Protein AF-A0A7C1W357-F1 (afdb_monomer)

Secondary structure (DSSP, 8-state):
--STTSHHHHHHHHTTSHHHHHHHTT--HHHHHHHHHHTS--HHHHHHHHHHHHTTT----GGGG---TT------TTTTS--PPPSSTTT----EEE-SSTT----EEEEEEEEEEE-TTT-PEEEEEEEEEEE-SSEEE-HHHHHHHHHHGGG-B--HHHHHHHHHHHHHHHH--SEEEEEEEEPPBTTB---EEEESSSPPTT-------PPPP----

Radius of gyration: 19.14 Å; Cα contacts (8 Å, |Δi|>4): 370; chains: 1; bounding box: 52×39×46 Å

Solvent-accessible surface area (backbone atoms only — not comparable to full-atom values): 12675 Å² total; per-residue (Å²): 145,69,64,65,84,25,45,21,24,44,54,29,53,70,50,72,28,55,67,46,39,17,61,62,62,75,40,59,48,60,37,47,47,27,21,48,76,71,30,45,66,62,76,89,50,49,66,56,47,40,56,40,26,60,79,67,76,38,97,64,56,77,74,63,73,53,70,68,94,74,70,68,80,71,68,43,85,51,66,99,49,96,71,80,57,35,86,29,56,86,74,32,63,63,39,44,41,75,36,95,55,61,88,54,89,52,69,50,76,49,77,41,76,80,40,36,28,15,34,66,86,77,66,48,78,43,44,28,38,36,40,36,39,31,27,49,35,65,23,36,71,32,71,65,26,48,51,32,30,53,52,7,27,52,79,32,61,47,54,68,62,55,52,52,51,52,53,52,52,52,46,44,25,46,26,52,41,80,32,43,36,40,36,34,46,33,60,55,57,97,82,47,58,64,68,39,77,51,58,79,61,81,78,69,86,92,57,81,78,76,78,86,84,73,79,77,88,65,76,98,110

Structure (mmCIF, N/CA/C/O backbone):
data_AF-A0A7C1W357-F1
#
_entry.id   AF-A0A7C1W357-F1
#
loop_
_atom_site.group_PDB
_atom_site.id
_atom_site.type_symbol
_atom_site.label_atom_id
_atom_site.label_alt_id
_atom_site.label_comp_id
_atom_site.label_asym_id
_atom_site.label_entity_id
_atom_site.label_seq_id
_atom_site.pdbx_PDB_ins_code
_atom_site.Cartn_x
_atom_site.Cartn_y
_atom_site.Cartn_z
_atom_site.occupancy
_atom_site.B_iso_or_equiv
_atom_site.auth_seq_id
_atom_site.auth_comp_id
_atom_site.auth_asym_id
_atom_site.auth_atom_id
_atom_site.pdbx_PDB_model_num
ATOM 1 N N . MET A 1 1 ? -23.501 13.235 -3.531 1.00 38.25 1 MET A N 1
ATOM 2 C CA . MET A 1 1 ? -23.997 14.099 -2.439 1.00 38.25 1 MET A CA 1
ATOM 3 C C . MET A 1 1 ? -24.192 13.281 -1.146 1.00 38.25 1 MET A C 1
ATOM 5 O O . MET A 1 1 ? -25.237 13.389 -0.532 1.00 38.25 1 MET A O 1
ATOM 9 N N . VAL A 1 2 ? -23.225 12.425 -0.754 1.00 46.12 2 VAL A N 1
ATOM 10 C CA . VAL A 1 2 ? -23.422 11.399 0.313 1.00 46.12 2 VAL A CA 1
ATOM 11 C C . VAL A 1 2 ? -22.196 11.239 1.246 1.00 46.12 2 VAL A C 1
ATOM 13 O O . VAL A 1 2 ? -22.130 10.300 2.020 1.00 46.12 2 VAL A O 1
ATOM 16 N N . ALA A 1 3 ? -21.188 12.122 1.199 1.00 49.91 3 ALA A N 1
ATOM 17 C CA . ALA A 1 3 ? -19.978 11.935 2.021 1.00 49.91 3 ALA A CA 1
ATOM 18 C C . ALA A 1 3 ? -20.146 12.398 3.486 1.00 49.91 3 ALA A C 1
ATOM 20 O O . ALA A 1 3 ? -19.493 11.854 4.373 1.00 49.91 3 ALA A O 1
ATOM 21 N N . GLU A 1 4 ? -21.017 13.379 3.748 1.00 54.38 4 GLU A N 1
ATOM 22 C CA . GLU A 1 4 ? -21.168 14.001 5.077 1.00 54.38 4 GLU A CA 1
ATOM 23 C C . GLU A 1 4 ? -21.998 13.176 6.072 1.00 54.38 4 GLU A C 1
ATOM 25 O O . GLU A 1 4 ? -21.872 13.390 7.272 1.00 54.38 4 GLU A O 1
ATOM 30 N N . ASP A 1 5 ? -22.788 12.203 5.606 1.00 75.12 5 ASP A N 1
ATOM 31 C CA . ASP A 1 5 ? -23.683 11.417 6.475 1.00 75.12 5 ASP A CA 1
ATOM 32 C C . ASP A 1 5 ? -23.087 10.070 6.925 1.00 75.12 5 ASP A C 1
ATOM 34 O O . ASP A 1 5 ? -23.741 9.225 7.538 1.00 75.12 5 ASP A O 1
ATOM 38 N N . THR A 1 6 ? -21.811 9.859 6.616 1.00 85.38 6 THR A N 1
ATOM 39 C CA . THR A 1 6 ? -21.050 8.685 7.045 1.00 85.38 6 THR A CA 1
ATOM 40 C C . THR A 1 6 ? -20.417 8.933 8.414 1.00 85.38 6 THR A C 1
ATOM 42 O O . THR A 1 6 ? -20.172 10.083 8.790 1.00 85.38 6 THR A O 1
ATOM 45 N N . GLN A 1 7 ? -20.121 7.874 9.171 1.00 89.31 7 GLN A N 1
ATOM 46 C CA . GLN A 1 7 ? -19.432 8.001 10.458 1.00 89.31 7 GLN A CA 1
ATOM 47 C C . GLN A 1 7 ? -18.093 8.731 10.306 1.00 89.31 7 GLN A C 1
ATOM 49 O O . GLN A 1 7 ? -17.845 9.712 11.009 1.00 89.31 7 GLN A O 1
ATOM 54 N N . ALA A 1 8 ? -17.262 8.326 9.339 1.00 90.19 8 ALA A N 1
ATOM 55 C CA . ALA A 1 8 ? -16.000 9.013 9.075 1.00 90.19 8 ALA A CA 1
ATOM 56 C C . ALA A 1 8 ? -16.219 10.476 8.664 1.00 90.19 8 ALA A C 1
ATOM 58 O O . ALA A 1 8 ? -15.502 11.354 9.139 1.00 90.19 8 ALA A O 1
ATOM 59 N N . GLY A 1 9 ? -17.226 10.755 7.828 1.00 90.31 9 GLY A N 1
ATOM 60 C CA . GLY A 1 9 ? -17.583 12.111 7.409 1.00 90.31 9 GLY A CA 1
ATOM 61 C C . GLY A 1 9 ? -17.896 13.033 8.588 1.00 90.31 9 GLY A C 1
ATOM 62 O O . GLY A 1 9 ? -17.323 14.122 8.675 1.00 90.31 9 GLY A O 1
ATOM 63 N N . ARG A 1 10 ? -18.731 12.574 9.530 1.00 92.50 10 ARG A N 1
ATOM 64 C CA . ARG A 1 10 ? -19.078 13.322 10.749 1.00 92.50 10 ARG A CA 1
ATOM 65 C C . ARG A 1 10 ? -17.865 13.574 11.643 1.00 92.50 10 ARG A C 1
ATOM 67 O O . ARG A 1 10 ? -17.656 14.707 12.072 1.00 92.50 10 ARG A O 1
ATOM 74 N N . ILE A 1 11 ? -17.027 12.560 11.865 1.00 94.19 11 ILE A N 1
ATOM 75 C CA . ILE A 1 11 ? -15.800 12.696 12.668 1.00 94.19 11 ILE A CA 1
ATOM 76 C C . ILE A 1 11 ? -14.834 13.691 12.009 1.00 94.19 11 ILE A C 1
ATOM 78 O O . ILE A 1 11 ? -14.334 14.599 12.664 1.00 94.19 11 ILE A O 1
ATOM 82 N N . ILE A 1 12 ? -14.601 13.580 10.698 1.00 95.19 12 ILE A N 1
ATOM 83 C CA . ILE A 1 12 ? -13.733 14.503 9.952 1.00 95.19 12 ILE A CA 1
ATOM 84 C C . ILE A 1 12 ? -14.255 15.941 10.047 1.00 95.19 12 ILE A C 1
ATOM 86 O O . ILE A 1 12 ? -13.467 16.866 10.261 1.00 95.19 12 ILE A O 1
ATOM 90 N N . ALA A 1 13 ? -15.567 16.139 9.905 1.00 94.38 13 ALA A N 1
ATOM 91 C CA . ALA A 1 13 ? -16.195 17.450 10.027 1.00 94.38 13 ALA A CA 1
ATOM 92 C C . ALA A 1 13 ? -16.036 18.038 11.438 1.00 94.38 13 ALA A C 1
ATOM 94 O O . ALA A 1 13 ? -15.722 19.221 11.560 1.00 94.38 13 ALA A O 1
ATOM 95 N N . ALA A 1 14 ? -16.158 17.218 12.489 1.00 95.06 14 ALA A N 1
ATOM 96 C CA . ALA A 1 14 ? -15.986 17.650 13.879 1.00 95.06 14 ALA A CA 1
ATOM 97 C C . ALA A 1 14 ? -14.582 18.216 14.163 1.00 95.06 14 ALA A C 1
ATOM 99 O O . ALA A 1 14 ? -14.441 19.169 14.924 1.00 95.06 14 ALA A O 1
ATOM 100 N N . PHE A 1 15 ? -13.548 17.685 13.504 1.00 96.75 15 PHE A N 1
ATOM 101 C CA . PHE A 1 15 ? -12.179 18.209 13.588 1.00 96.75 15 PHE A CA 1
ATOM 102 C C . PHE A 1 15 ? -11.900 19.385 12.637 1.00 96.75 15 PHE A C 1
ATOM 104 O O . PHE A 1 15 ? -10.804 19.939 12.665 1.00 96.75 15 PHE A O 1
ATOM 111 N N . GLY A 1 16 ? -12.853 19.782 11.789 1.00 95.31 16 GLY A N 1
ATOM 112 C CA . GLY A 1 16 ? -12.675 20.859 10.809 1.00 95.31 16 GLY A CA 1
ATOM 113 C C . GLY A 1 16 ? -12.012 20.424 9.495 1.00 95.31 16 GLY A C 1
ATOM 114 O O . GLY A 1 16 ? -11.539 21.270 8.737 1.00 95.31 16 GLY A O 1
ATOM 115 N N . GLY A 1 17 ? -11.972 19.119 9.204 1.00 95.56 17 GLY A N 1
ATOM 116 C CA . GLY A 1 17 ? -11.509 18.566 7.930 1.00 95.56 17 GLY A CA 1
ATOM 117 C C . GLY A 1 17 ? -10.358 17.560 8.041 1.00 95.56 17 GLY A C 1
ATOM 118 O O . GLY A 1 17 ? -9.795 17.320 9.109 1.00 95.56 17 GLY A O 1
ATOM 119 N N . LEU A 1 18 ? -9.992 16.973 6.893 1.00 96.12 18 LEU A N 1
ATOM 120 C CA . LEU A 1 18 ? -9.014 15.878 6.784 1.00 96.12 18 LEU A CA 1
ATOM 121 C C . LEU A 1 18 ? -7.664 16.228 7.418 1.00 96.12 18 LEU A C 1
ATOM 123 O O . LEU A 1 18 ? -7.161 15.487 8.257 1.00 96.12 18 LEU A O 1
ATOM 127 N N . SER A 1 19 ? -7.091 17.375 7.039 1.00 97.06 19 SER A N 1
ATOM 128 C CA . SER A 1 19 ? -5.776 17.815 7.518 1.00 97.06 19 SER A CA 1
ATOM 129 C C . SER A 1 19 ? -5.754 18.063 9.026 1.00 97.06 19 SER A C 1
ATOM 131 O O . SER A 1 19 ? -4.743 17.804 9.679 1.00 97.06 19 SER A O 1
ATOM 133 N N . ALA A 1 20 ? -6.858 18.570 9.579 1.00 97.06 20 ALA A N 1
ATOM 134 C CA . ALA A 1 20 ? -6.968 18.873 10.997 1.00 97.06 20 ALA A CA 1
ATOM 135 C C . ALA A 1 20 ? -7.049 17.588 11.831 1.00 97.06 20 ALA A C 1
ATOM 137 O O . ALA A 1 20 ? -6.269 17.429 12.772 1.00 97.06 20 ALA A O 1
ATOM 138 N N . LEU A 1 21 ? -7.891 16.632 11.419 1.00 97.25 21 LEU A N 1
ATOM 139 C CA . LEU A 1 21 ? -7.955 15.309 12.041 1.00 97.25 21 LEU A CA 1
ATOM 140 C C . LEU A 1 21 ? -6.611 14.575 11.936 1.00 97.25 21 LEU A C 1
ATOM 142 O O . LEU A 1 21 ? -6.072 14.139 12.950 1.00 97.25 21 LEU A O 1
ATOM 146 N N . ALA A 1 22 ? -6.024 14.514 10.737 1.00 97.00 22 ALA A N 1
ATOM 147 C CA . ALA A 1 22 ? -4.732 13.870 10.489 1.00 97.00 22 ALA A CA 1
ATOM 148 C C . ALA A 1 22 ? -3.630 14.395 11.425 1.00 97.00 22 ALA A C 1
ATOM 150 O O . ALA A 1 22 ? -2.900 13.619 12.045 1.00 97.00 22 ALA A O 1
ATOM 151 N N . ARG A 1 23 ? -3.554 15.724 11.594 1.00 97.19 23 ARG A N 1
ATOM 152 C CA . ARG A 1 23 ? -2.619 16.365 12.525 1.00 97.19 23 ARG A CA 1
ATOM 153 C C . ARG A 1 23 ? -2.916 16.004 13.982 1.00 97.19 23 ARG A C 1
ATOM 155 O O . ARG A 1 23 ? -1.972 15.755 14.731 1.00 97.19 23 ARG A O 1
ATOM 162 N N . ALA A 1 24 ? -4.186 15.993 14.382 1.00 96.56 24 ALA A N 1
ATOM 163 C CA . ALA A 1 24 ? -4.593 15.729 15.760 1.00 96.56 24 ALA A CA 1
ATOM 164 C C . ALA A 1 24 ? -4.230 14.305 16.212 1.00 96.56 24 ALA A C 1
ATOM 166 O O . ALA A 1 24 ? -3.711 14.128 17.314 1.00 96.56 24 ALA A O 1
ATOM 167 N N . VAL A 1 25 ? -4.413 13.309 15.338 1.00 95.69 25 VAL A N 1
ATOM 168 C CA . VAL A 1 25 ? -4.105 11.894 15.626 1.00 95.69 25 VAL A CA 1
ATOM 169 C C . VAL A 1 25 ? -2.765 11.415 15.065 1.00 95.69 25 VAL A C 1
ATOM 171 O O . VAL A 1 25 ? -2.494 10.218 15.029 1.00 95.69 25 VAL A O 1
ATOM 174 N N . LYS A 1 26 ? -1.908 12.341 14.613 1.00 94.94 26 LYS A N 1
ATOM 175 C CA . LYS A 1 26 ? -0.551 12.057 14.104 1.00 94.94 26 LYS A CA 1
ATOM 176 C C . LYS A 1 26 ? -0.514 10.941 13.049 1.00 94.94 26 LYS A C 1
ATOM 178 O O . LYS A 1 26 ? 0.396 10.117 13.034 1.00 94.94 26 LYS A O 1
ATOM 183 N N . THR A 1 27 ? -1.503 10.930 12.167 1.00 92.81 27 THR A N 1
ATOM 184 C CA . THR A 1 27 ? -1.672 9.918 11.122 1.00 92.81 27 THR A CA 1
ATOM 185 C C . THR A 1 27 ? -1.600 10.605 9.752 1.00 92.81 27 THR A C 1
ATOM 187 O O . THR A 1 27 ? -2.056 11.745 9.636 1.00 92.81 27 THR A O 1
ATOM 190 N N . PRO A 1 28 ? -1.019 9.982 8.706 1.00 94.62 28 PRO A N 1
ATOM 191 C CA . PRO A 1 28 ? -0.979 10.578 7.373 1.00 94.62 28 PRO A CA 1
ATOM 192 C C . PRO A 1 28 ? -2.370 10.976 6.867 1.00 94.62 28 PRO A C 1
ATOM 194 O O . PRO A 1 28 ? -3.351 10.260 7.067 1.00 94.62 28 PRO A O 1
ATOM 197 N N . ILE A 1 29 ? -2.458 12.105 6.157 1.00 95.19 29 ILE A N 1
ATOM 198 C CA . ILE A 1 29 ? -3.734 12.587 5.604 1.00 95.19 29 ILE A CA 1
ATOM 199 C C . ILE A 1 29 ? -4.363 11.582 4.628 1.00 95.19 29 ILE A C 1
ATOM 201 O O . ILE A 1 29 ? -5.583 11.476 4.564 1.00 95.19 29 ILE A O 1
ATOM 205 N N . SER A 1 30 ? -3.540 10.807 3.917 1.00 90.62 30 SER A N 1
ATOM 206 C CA . SER A 1 30 ? -3.979 9.740 3.014 1.00 90.62 30 SER A CA 1
ATOM 207 C C . SER A 1 30 ? -4.729 8.628 3.746 1.00 90.62 30 SER A C 1
ATOM 209 O O . SER A 1 30 ? -5.719 8.121 3.230 1.00 90.62 30 SER A O 1
ATOM 211 N N . THR A 1 31 ? -4.323 8.285 4.969 1.00 92.62 31 THR A N 1
ATOM 212 C CA . THR A 1 31 ? -5.038 7.316 5.807 1.00 92.62 31 THR A CA 1
ATOM 213 C C . THR A 1 31 ? -6.410 7.846 6.222 1.00 92.62 31 THR A C 1
ATOM 215 O O . THR A 1 31 ? -7.401 7.130 6.124 1.00 92.62 31 THR A O 1
ATOM 218 N N . VAL A 1 32 ? -6.496 9.123 6.617 1.00 94.50 32 VAL A N 1
ATOM 219 C CA . VAL A 1 32 ? -7.778 9.765 6.964 1.00 94.50 32 VAL A CA 1
ATOM 220 C C . VAL A 1 32 ? -8.689 9.888 5.737 1.00 94.50 32 VAL A C 1
ATOM 222 O O . VAL A 1 32 ? -9.901 9.702 5.839 1.00 94.50 32 VAL A O 1
ATOM 225 N N . GLN A 1 33 ? -8.117 10.156 4.560 1.00 90.75 33 GLN A N 1
ATOM 226 C CA . GLN A 1 33 ? -8.843 10.087 3.293 1.00 90.75 33 GLN A CA 1
ATOM 227 C C . GLN A 1 33 ? -9.387 8.670 3.052 1.00 90.75 33 GLN A C 1
ATOM 229 O O . GLN A 1 33 ? -10.556 8.536 2.711 1.00 90.75 33 GLN A O 1
ATOM 234 N N . GLY A 1 34 ? -8.611 7.623 3.349 1.00 86.12 34 GLY A N 1
ATOM 235 C CA . GLY A 1 34 ? -9.087 6.238 3.316 1.00 86.12 34 GLY A CA 1
ATOM 236 C C . GLY A 1 34 ? -10.305 5.990 4.217 1.00 86.12 34 GLY A C 1
ATOM 237 O O . GLY A 1 34 ? -11.248 5.325 3.796 1.00 86.12 34 GLY A O 1
ATOM 238 N N . TRP A 1 35 ? -10.353 6.574 5.423 1.00 90.56 35 TRP A N 1
ATOM 239 C CA . TRP A 1 35 ? -11.539 6.494 6.300 1.00 90.56 35 TRP A CA 1
ATOM 240 C C . TRP A 1 35 ? -12.766 7.116 5.641 1.00 90.56 35 TRP A C 1
ATOM 242 O O . TRP A 1 35 ? -13.849 6.536 5.660 1.00 90.56 35 TRP A O 1
ATOM 252 N N . LYS A 1 36 ? -12.587 8.290 5.028 1.00 88.62 36 LYS A N 1
ATOM 253 C CA . LYS A 1 36 ? -13.647 8.985 4.295 1.00 88.62 36 LYS A CA 1
ATOM 254 C C . LYS A 1 36 ? -14.159 8.155 3.119 1.00 88.62 36 LYS A C 1
ATOM 256 O O . LYS A 1 36 ? -15.369 8.065 2.943 1.00 88.62 36 LYS A O 1
ATOM 261 N N . ASP A 1 37 ? -13.256 7.551 2.352 1.00 84.50 37 ASP A N 1
ATOM 262 C CA . ASP A 1 37 ? -13.595 6.751 1.170 1.00 84.50 37 ASP A CA 1
ATOM 263 C C . ASP A 1 37 ? -14.383 5.490 1.554 1.00 84.50 37 ASP A C 1
ATOM 265 O O . ASP A 1 37 ? -15.338 5.117 0.872 1.00 84.50 37 ASP A O 1
ATOM 269 N N . ARG A 1 38 ? -14.041 4.870 2.692 1.00 82.25 38 ARG A N 1
ATOM 270 C CA . ARG A 1 38 ? -14.778 3.722 3.252 1.00 82.25 38 ARG A CA 1
ATOM 271 C C . ARG A 1 38 ? -16.050 4.125 4.006 1.00 82.25 38 ARG A C 1
ATOM 273 O O . ARG A 1 38 ? -16.912 3.281 4.230 1.00 82.25 38 ARG A O 1
ATOM 280 N N . GLY A 1 39 ? -16.171 5.393 4.395 1.00 85.75 39 GLY A N 1
ATOM 281 C CA . GLY A 1 39 ? -17.274 5.935 5.193 1.00 85.75 39 GLY A CA 1
ATOM 282 C C . GLY A 1 39 ? -17.186 5.641 6.697 1.00 85.75 39 GLY A C 1
ATOM 283 O O . GLY A 1 39 ? -18.045 6.082 7.458 1.00 85.75 39 GLY A O 1
ATOM 284 N N . THR A 1 40 ? -16.150 4.945 7.162 1.00 87.31 40 THR A N 1
ATOM 285 C CA . THR A 1 40 ? -16.039 4.499 8.558 1.00 87.31 40 THR A CA 1
ATOM 286 C C . THR A 1 40 ? -14.590 4.527 9.043 1.00 87.31 40 THR A C 1
ATOM 288 O O . THR A 1 40 ? -13.645 4.377 8.258 1.00 87.31 40 THR A O 1
ATOM 291 N N . VAL A 1 41 ? -14.410 4.769 10.340 1.00 89.25 41 VAL A N 1
ATOM 292 C CA . VAL A 1 41 ? -13.104 4.830 11.002 1.00 89.25 41 VAL A CA 1
ATOM 293 C C . VAL A 1 41 ? -12.840 3.482 11.680 1.00 89.25 41 VAL A C 1
ATOM 295 O O . VAL A 1 41 ? -13.702 3.034 12.437 1.00 89.25 41 VAL A O 1
ATOM 298 N N . PRO A 1 42 ? -11.664 2.848 11.493 1.00 86.88 42 PRO A N 1
ATOM 299 C CA . PRO A 1 42 ? -11.380 1.561 12.124 1.00 86.88 42 PRO A CA 1
ATOM 30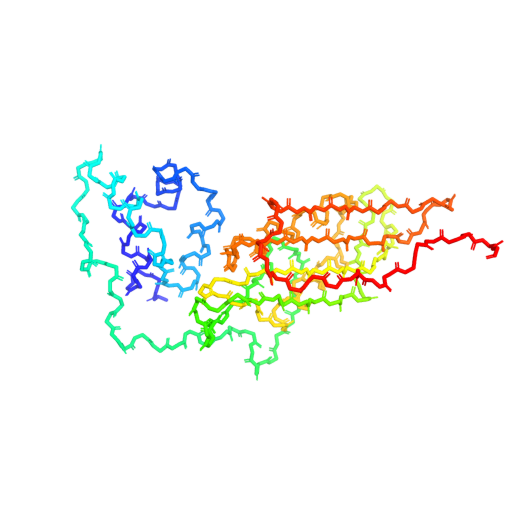0 C C . PRO A 1 42 ? -11.523 1.603 13.647 1.00 86.88 42 PRO A C 1
ATOM 302 O O . PRO A 1 42 ? -11.055 2.547 14.287 1.00 86.88 42 PRO A O 1
ATOM 305 N N . GLY A 1 43 ? -12.081 0.549 14.236 1.00 86.25 43 GLY A N 1
ATOM 306 C CA . GLY A 1 43 ? -12.323 0.402 15.673 1.00 86.25 43 GLY A CA 1
ATOM 307 C C . GLY A 1 43 ? -11.097 0.694 16.533 1.00 86.25 43 GLY A C 1
ATOM 308 O O . GLY A 1 43 ? -11.164 1.439 17.513 1.00 86.25 43 GLY A O 1
ATOM 309 N N . ARG A 1 44 ? -9.925 0.201 16.121 1.00 85.25 44 ARG A N 1
ATOM 310 C CA . ARG A 1 44 ? -8.658 0.452 16.834 1.00 85.25 44 ARG A CA 1
ATOM 311 C C . ARG A 1 44 ? -8.265 1.939 16.926 1.00 85.25 44 ARG A C 1
ATOM 313 O O . ARG A 1 44 ? -7.447 2.294 17.770 1.00 85.25 44 ARG A O 1
ATOM 320 N N . ARG A 1 45 ? -8.818 2.802 16.062 1.00 91.56 45 ARG A N 1
ATOM 321 C CA . ARG A 1 45 ? -8.545 4.251 16.004 1.00 91.56 45 ARG A CA 1
ATOM 322 C C . ARG A 1 45 ? -9.474 5.064 16.909 1.00 91.56 45 ARG A C 1
ATOM 324 O O . ARG A 1 45 ? -9.193 6.225 17.191 1.00 91.56 45 ARG A O 1
ATOM 331 N N . HIS A 1 46 ? -10.577 4.483 17.387 1.00 92.38 46 HIS A N 1
ATOM 332 C CA . HIS A 1 46 ? -11.602 5.226 18.132 1.00 92.38 46 HIS A CA 1
ATOM 333 C C . HIS A 1 46 ? -11.032 5.860 19.405 1.00 92.38 46 HIS A C 1
ATOM 335 O O . HIS A 1 46 ? -11.230 7.047 19.650 1.00 92.38 46 HIS A O 1
ATOM 341 N N . GLY A 1 47 ? -10.255 5.099 20.182 1.00 91.00 47 GLY A N 1
ATOM 342 C CA . GLY A 1 47 ? -9.671 5.583 21.436 1.00 91.00 47 GLY A CA 1
ATOM 343 C C . GLY A 1 47 ? -8.724 6.774 21.256 1.00 91.00 47 GLY A C 1
ATOM 344 O O . GLY A 1 47 ? -8.810 7.742 22.011 1.00 91.00 47 GLY A O 1
ATOM 345 N N . GLU A 1 48 ? -7.852 6.742 20.240 1.00 93.94 48 GLU A N 1
ATOM 346 C CA . GLU A 1 48 ? -6.929 7.855 19.968 1.00 93.94 48 GLU A CA 1
ATOM 347 C C . GLU A 1 48 ? -7.656 9.110 19.470 1.00 93.94 48 GLU A C 1
ATOM 349 O O . GLU A 1 48 ? -7.294 10.218 19.865 1.00 93.94 48 GLU A O 1
ATOM 354 N N . ILE A 1 49 ? -8.714 8.953 18.666 1.00 95.75 49 ILE A N 1
ATOM 355 C CA . ILE A 1 49 ? -9.514 10.079 18.172 1.00 95.75 49 ILE A CA 1
ATOM 356 C C . ILE A 1 49 ? -10.308 10.712 19.315 1.00 95.75 49 ILE A C 1
ATOM 358 O O . ILE A 1 49 ? -10.311 11.934 19.432 1.00 95.75 49 ILE A O 1
ATOM 362 N N . ILE A 1 50 ? -10.927 9.912 20.190 1.00 94.94 50 ILE A N 1
ATOM 363 C CA . ILE A 1 50 ? -11.639 10.417 21.377 1.00 94.94 50 ILE A CA 1
ATOM 364 C C . ILE A 1 50 ? -10.680 11.201 22.280 1.00 94.94 50 ILE A C 1
ATOM 366 O O . ILE A 1 50 ? -11.000 12.305 22.719 1.00 94.94 50 ILE A O 1
ATOM 370 N N . ALA A 1 51 ? -9.475 10.676 22.519 1.00 94.75 51 ALA A N 1
ATOM 371 C CA . ALA A 1 51 ? -8.464 11.379 23.304 1.00 94.75 51 ALA A CA 1
ATOM 372 C C . ALA A 1 51 ? -8.026 12.699 22.639 1.00 94.75 51 ALA A C 1
ATOM 374 O O . ALA A 1 51 ? -7.894 13.721 23.314 1.00 94.75 51 ALA A O 1
ATOM 375 N N . ALA A 1 52 ? -7.825 12.703 21.318 1.00 96.06 52 ALA A N 1
ATOM 376 C CA . ALA A 1 52 ? -7.478 13.908 20.567 1.00 96.06 52 ALA A CA 1
ATOM 377 C C . ALA A 1 52 ? -8.605 14.954 20.585 1.00 96.06 52 ALA A C 1
ATOM 379 O O . ALA A 1 52 ? -8.321 16.142 20.729 1.00 96.06 52 ALA A O 1
ATOM 380 N N . ALA A 1 53 ? -9.863 14.519 20.491 1.00 96.12 53 ALA A N 1
ATOM 381 C CA . ALA A 1 53 ? -11.037 15.378 20.581 1.00 96.12 53 ALA A CA 1
ATOM 382 C C . ALA A 1 53 ? -11.128 16.061 21.952 1.00 96.12 53 ALA A C 1
ATOM 384 O O . ALA A 1 53 ? -11.287 17.278 22.018 1.00 96.12 53 ALA A O 1
ATOM 385 N N . GLY A 1 54 ? -10.914 15.305 23.036 1.00 95.75 54 GLY A N 1
ATOM 386 C CA . GLY A 1 54 ? -10.883 15.846 24.398 1.00 95.75 54 GLY A CA 1
ATOM 387 C C . GLY A 1 54 ? -9.801 16.910 24.611 1.00 95.75 54 GLY A C 1
ATOM 388 O O . GLY A 1 54 ? -10.044 17.896 25.293 1.00 95.75 54 GLY A O 1
ATOM 389 N N . ASN A 1 55 ? -8.632 16.771 23.976 1.00 95.31 55 ASN A N 1
ATOM 390 C CA . ASN A 1 55 ? -7.564 17.782 24.039 1.00 95.31 55 ASN A CA 1
ATOM 391 C C . ASN A 1 55 ? -7.880 19.076 23.267 1.00 95.31 55 ASN A C 1
ATOM 393 O O . ASN A 1 55 ? -7.169 20.068 23.427 1.00 95.31 55 ASN A O 1
ATOM 397 N N . LEU A 1 56 ? -8.882 19.049 22.388 1.00 95.62 56 LEU A N 1
ATOM 398 C CA . LEU A 1 56 ? -9.288 20.164 21.529 1.00 95.62 56 LEU A CA 1
ATOM 399 C C . LEU A 1 56 ? -10.678 20.707 21.892 1.00 95.62 56 LEU A C 1
ATOM 401 O O . LEU A 1 56 ? -11.223 21.503 21.131 1.00 95.62 56 LEU A O 1
ATOM 405 N N . ASP A 1 57 ? -11.256 20.260 23.013 1.00 95.12 57 ASP A N 1
ATOM 406 C CA . ASP A 1 57 ? -12.626 20.577 23.435 1.00 95.12 57 ASP A CA 1
ATOM 407 C C . ASP A 1 57 ? -13.691 20.258 22.358 1.00 95.12 57 ASP A C 1
ATOM 409 O O . ASP A 1 57 ? -14.730 20.913 22.256 1.00 95.12 57 ASP A O 1
ATOM 413 N N . ILE A 1 58 ? -13.448 19.224 21.543 1.00 95.4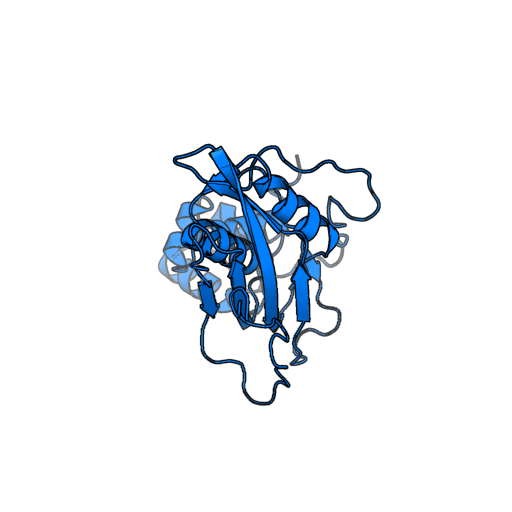4 58 ILE A N 1
ATOM 414 C CA . ILE A 1 58 ? -14.403 18.706 20.556 1.00 95.44 58 ILE A CA 1
ATOM 415 C C . ILE A 1 58 ? -15.281 17.653 21.241 1.00 95.44 58 ILE A C 1
ATOM 417 O O . ILE A 1 58 ? -14.781 16.658 21.767 1.00 95.44 58 ILE A O 1
ATOM 421 N N . ALA A 1 59 ? -16.601 17.843 21.208 1.00 91.94 59 ALA A N 1
ATOM 422 C CA . ALA A 1 59 ? -17.559 16.898 21.775 1.00 91.94 59 ALA A CA 1
ATOM 423 C C . ALA A 1 59 ? -17.691 15.643 20.890 1.00 91.94 59 ALA A C 1
ATOM 425 O O . ALA A 1 59 ? -18.503 15.614 19.969 1.00 91.94 59 ALA A O 1
ATOM 426 N N . LEU A 1 60 ? -16.884 14.618 21.180 1.00 91.50 60 LEU A N 1
ATOM 427 C CA . LEU A 1 60 ? -16.973 13.279 20.591 1.00 91.50 60 LEU A CA 1
ATOM 428 C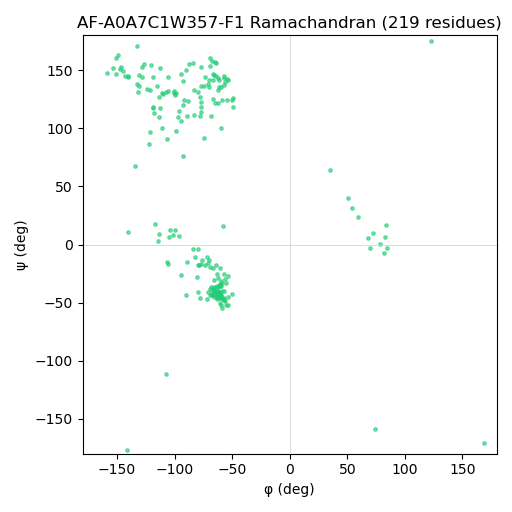 C . LEU A 1 60 ? -16.942 12.208 21.688 1.00 91.50 60 LEU A C 1
ATOM 430 O O . LEU A 1 60 ? -16.133 12.266 22.615 1.00 91.50 60 LEU A O 1
ATOM 434 N N . ALA A 1 61 ? -17.805 11.207 21.561 1.00 87.56 61 ALA A N 1
ATOM 435 C CA . ALA A 1 61 ? -17.943 10.065 22.453 1.00 87.56 61 ALA A CA 1
ATOM 436 C C . ALA A 1 61 ? -18.019 8.755 21.656 1.00 87.56 61 ALA A C 1
ATOM 438 O O . ALA A 1 61 ? -18.174 8.749 20.440 1.00 87.56 61 ALA A O 1
ATOM 439 N N . ALA A 1 62 ? -17.961 7.611 22.345 1.00 84.75 62 ALA A N 1
ATOM 440 C CA . ALA A 1 62 ? -18.018 6.294 21.700 1.00 84.75 62 ALA A CA 1
ATOM 441 C C . ALA A 1 62 ? -19.270 6.092 20.819 1.00 84.75 62 ALA A C 1
ATOM 443 O O . ALA A 1 62 ? -19.208 5.382 19.821 1.00 84.75 62 ALA A O 1
ATOM 444 N N . ALA A 1 63 ? -20.389 6.742 21.160 1.00 85.31 63 ALA A N 1
ATOM 445 C CA . ALA A 1 63 ? -21.627 6.690 20.384 1.00 85.31 63 ALA A CA 1
ATOM 446 C C . ALA A 1 63 ? -21.488 7.291 18.970 1.00 85.31 63 ALA A C 1
ATOM 448 O O . ALA A 1 63 ? -22.207 6.871 18.067 1.00 85.31 63 ALA A O 1
ATOM 449 N N . ASP A 1 64 ? -20.545 8.215 18.760 1.00 86.62 64 ASP A N 1
ATOM 450 C CA . ASP A 1 64 ? -20.294 8.848 17.457 1.00 86.62 64 ASP A CA 1
ATOM 451 C C . ASP A 1 64 ? -19.540 7.928 16.481 1.00 86.62 64 ASP A C 1
ATOM 453 O O . ASP A 1 64 ? -19.491 8.200 15.282 1.00 86.62 64 ASP A O 1
ATOM 457 N N . PHE A 1 65 ? -18.981 6.823 16.990 1.00 84.88 65 PHE A N 1
ATOM 458 C CA . PHE A 1 65 ? -18.250 5.801 16.235 1.00 84.88 65 PHE A CA 1
ATOM 459 C C . PHE A 1 65 ? -19.066 4.524 16.004 1.00 84.88 65 PHE A C 1
ATOM 461 O O . PHE A 1 65 ? -18.526 3.485 15.620 1.00 84.88 65 PHE A O 1
ATOM 468 N N . VAL A 1 66 ? -20.370 4.570 16.268 1.00 73.88 66 VAL A N 1
ATOM 469 C CA . VAL A 1 66 ? -21.274 3.477 15.927 1.00 73.88 66 VAL A CA 1
ATOM 470 C C . VAL A 1 66 ? -21.912 3.832 14.594 1.00 73.88 66 VAL A C 1
ATOM 472 O O . VAL A 1 66 ? -22.644 4.816 14.484 1.00 73.88 66 VAL A O 1
ATOM 475 N N . ASP A 1 67 ? -21.623 3.047 13.559 1.00 64.31 67 ASP A N 1
ATOM 476 C CA . ASP A 1 67 ? -22.456 3.065 12.363 1.00 64.31 67 ASP A CA 1
ATOM 477 C C . ASP A 1 67 ? -23.852 2.602 12.794 1.00 64.31 67 ASP A C 1
ATOM 479 O O . ASP A 1 67 ? -24.010 1.509 13.344 1.00 64.31 67 ASP A O 1
ATOM 483 N N . GLY A 1 68 ? -24.882 3.429 12.580 1.00 47.94 68 GLY A N 1
ATOM 484 C CA . GLY A 1 68 ? -26.240 2.895 12.546 1.00 47.94 68 GLY A CA 1
ATOM 485 C C . GLY A 1 68 ? -26.207 1.705 11.588 1.00 47.94 68 GLY A C 1
ATOM 486 O O . GLY A 1 68 ? -25.717 1.857 10.470 1.00 47.94 68 GLY A O 1
ATOM 487 N N . LEU A 1 69 ? -26.634 0.528 12.050 1.00 40.31 69 LEU A N 1
ATOM 488 C CA . LEU A 1 69 ? -26.503 -0.793 11.406 1.00 40.31 69 LEU A CA 1
ATOM 489 C C . LEU A 1 69 ? -27.137 -0.921 9.996 1.00 40.31 69 LEU A C 1
ATOM 491 O O . LEU A 1 69 ? -27.295 -2.029 9.492 1.00 40.31 69 LEU A O 1
ATOM 495 N N . ASP A 1 70 ? -27.458 0.192 9.344 1.00 40.41 70 ASP A N 1
ATOM 496 C CA . ASP A 1 70 ? -28.136 0.299 8.058 1.00 40.41 70 ASP A CA 1
ATOM 497 C C . ASP A 1 70 ? -27.258 0.900 6.948 1.00 40.41 70 ASP A C 1
ATOM 499 O O . ASP A 1 70 ? -27.743 1.084 5.831 1.00 40.41 70 ASP A O 1
ATOM 503 N N . ALA A 1 71 ? -25.976 1.205 7.198 1.00 42.03 71 ALA A N 1
ATOM 504 C CA . ALA A 1 71 ? -25.065 1.537 6.105 1.00 42.03 71 ALA A CA 1
ATOM 505 C C . ALA A 1 71 ? -24.840 0.261 5.272 1.00 42.03 71 ALA A C 1
ATOM 507 O O . ALA A 1 71 ? -24.225 -0.688 5.773 1.00 42.03 71 ALA A O 1
ATOM 508 N N . PRO A 1 72 ? -25.350 0.175 4.024 1.00 37.25 72 PRO A N 1
ATOM 509 C CA . PRO A 1 72 ? -25.080 -0.984 3.190 1.00 37.25 72 PRO A CA 1
ATOM 510 C C . PRO A 1 72 ? -23.561 -1.121 3.063 1.00 37.25 72 PRO A C 1
ATOM 512 O O . PRO A 1 72 ? -22.887 -0.086 2.995 1.00 37.25 72 PRO A O 1
ATOM 515 N N . PRO A 1 73 ? -23.006 -2.349 3.004 1.00 45.34 73 PRO A N 1
ATOM 516 C CA . PRO A 1 73 ? -21.608 -2.509 2.639 1.00 45.34 73 PRO A CA 1
ATOM 517 C C . PRO A 1 73 ? -21.412 -1.688 1.372 1.00 45.34 73 PRO A C 1
ATOM 519 O O . PRO A 1 73 ? -22.125 -1.897 0.384 1.00 45.34 73 PRO A O 1
ATOM 522 N N . THR A 1 74 ? -20.545 -0.678 1.433 1.00 52.41 74 THR A N 1
ATOM 523 C CA . THR A 1 74 ? -20.199 0.117 0.266 1.00 52.41 74 THR A CA 1
ATOM 524 C C . THR A 1 74 ? -19.621 -0.879 -0.717 1.00 52.41 74 THR A C 1
ATOM 526 O O . THR A 1 74 ? -18.510 -1.376 -0.550 1.00 52.41 74 THR A O 1
ATOM 529 N N . PHE A 1 75 ? -20.447 -1.299 -1.680 1.00 53.91 75 PHE A N 1
ATOM 530 C CA . PHE A 1 75 ? -20.001 -2.223 -2.703 1.00 53.91 75 PHE A CA 1
ATOM 531 C C . PHE A 1 75 ? -18.764 -1.582 -3.323 1.00 53.91 75 PHE A C 1
ATOM 533 O O . PHE A 1 75 ? -18.877 -0.430 -3.760 1.00 53.91 75 PHE A O 1
ATOM 540 N N . PRO A 1 76 ? -17.613 -2.275 -3.344 1.00 64.25 76 PRO A N 1
ATOM 541 C CA . PRO A 1 76 ? -16.409 -1.729 -3.948 1.00 64.25 76 PRO A CA 1
ATOM 542 C C . PRO A 1 76 ? -16.762 -1.210 -5.343 1.00 64.25 76 PRO A C 1
ATOM 544 O O . PRO A 1 76 ? -17.392 -1.924 -6.136 1.00 64.25 76 PRO A O 1
ATOM 547 N N . ALA A 1 77 ? -16.441 0.059 -5.604 1.00 66.62 77 ALA A N 1
ATOM 548 C CA . ALA A 1 77 ? -16.854 0.789 -6.798 1.00 66.62 77 ALA A CA 1
ATOM 549 C C . ALA A 1 77 ? -16.485 0.048 -8.095 1.00 66.62 77 ALA A C 1
ATOM 551 O O . ALA A 1 77 ? -17.182 0.175 -9.109 1.00 66.62 77 ALA A O 1
ATOM 552 N N . HIS A 1 78 ? -15.436 -0.774 -8.042 1.00 73.38 78 HIS A N 1
ATOM 553 C CA . HIS A 1 78 ? -14.871 -1.497 -9.169 1.00 73.38 78 HIS A CA 1
ATOM 554 C C . HIS A 1 78 ? -15.412 -2.927 -9.326 1.00 73.38 78 HIS A C 1
ATOM 556 O O . HIS A 1 78 ? -15.425 -3.463 -10.444 1.00 73.38 78 HIS A O 1
ATOM 562 N N . LEU A 1 79 ? -15.876 -3.584 -8.260 1.00 72.19 79 LEU A N 1
ATOM 563 C CA . LEU A 1 79 ? -16.252 -5.000 -8.311 1.00 72.19 79 LEU A CA 1
ATOM 564 C C . LEU A 1 79 ? -17.529 -5.217 -9.138 1.00 72.19 79 LEU A C 1
ATOM 566 O O . LEU A 1 79 ? -18.502 -4.477 -9.041 1.00 72.19 79 LEU A O 1
ATOM 570 N N . GLY A 1 80 ? -17.522 -6.235 -10.005 1.00 70.44 80 GLY A N 1
ATOM 571 C CA . GLY A 1 80 ? -18.681 -6.588 -10.843 1.00 70.44 80 GLY A CA 1
ATOM 572 C C . GLY A 1 80 ? -19.035 -5.599 -11.967 1.00 70.44 80 GLY A C 1
ATOM 573 O O . GLY A 1 80 ? -19.932 -5.883 -12.755 1.00 70.44 80 GLY A O 1
ATOM 574 N N . ARG A 1 81 ? -18.329 -4.466 -12.097 1.00 75.38 81 ARG A N 1
ATOM 575 C CA . ARG A 1 81 ? -18.600 -3.418 -13.105 1.00 75.38 81 ARG A CA 1
ATOM 576 C C . ARG A 1 81 ? -17.493 -3.311 -14.144 1.00 75.38 81 ARG A C 1
ATOM 578 O O . ARG A 1 81 ? -16.343 -3.584 -13.839 1.00 75.38 81 ARG A O 1
ATOM 585 N N . ARG A 1 82 ? -17.764 -2.884 -15.374 1.00 79.00 82 ARG A N 1
ATOM 586 C CA . ARG A 1 82 ? -16.667 -2.562 -16.301 1.00 79.00 82 ARG A CA 1
ATOM 587 C C . ARG A 1 82 ? -16.091 -1.196 -15.924 1.00 79.00 82 ARG A C 1
ATOM 589 O O . ARG A 1 82 ? -16.796 -0.202 -16.036 1.00 79.00 82 ARG A O 1
ATOM 596 N N . VAL A 1 83 ? -14.842 -1.174 -15.467 1.00 84.94 83 VAL A N 1
ATOM 597 C CA . VAL A 1 83 ? -14.109 0.045 -15.105 1.00 84.94 83 VAL A CA 1
ATOM 598 C C . VAL A 1 83 ? -12.737 -0.028 -15.762 1.00 84.94 83 VAL A C 1
ATOM 600 O O . VAL A 1 83 ? -12.088 -1.075 -15.703 1.00 84.94 83 VAL A O 1
ATOM 603 N N . GLU A 1 84 ? -12.349 1.052 -16.432 1.00 88.00 84 GLU A N 1
ATOM 604 C CA . GLU A 1 84 ? -11.033 1.198 -17.055 1.00 88.00 84 GLU A CA 1
ATOM 605 C C . GLU A 1 84 ? -10.015 1.693 -16.017 1.00 88.00 84 GLU A C 1
ATOM 607 O O . GLU A 1 84 ? -10.387 2.294 -15.009 1.00 88.00 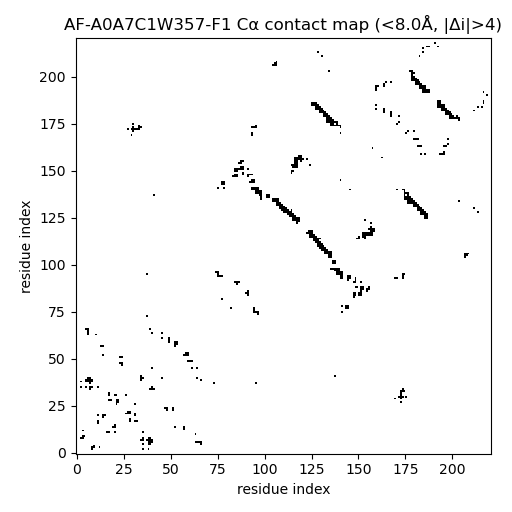84 GLU A O 1
ATOM 612 N N . ALA A 1 85 ? -8.729 1.427 -16.244 1.00 87.50 85 ALA A N 1
ATOM 613 C CA . ALA A 1 85 ? -7.683 1.927 -15.355 1.00 87.50 85 ALA A CA 1
ATOM 614 C C . ALA A 1 85 ? -7.606 3.462 -15.418 1.00 87.50 85 ALA A C 1
ATOM 616 O O . ALA A 1 85 ? -7.805 4.060 -16.479 1.00 87.50 85 ALA A O 1
ATOM 617 N N . ALA A 1 86 ? -7.291 4.095 -14.286 1.00 92.44 86 ALA A N 1
ATOM 618 C CA . ALA A 1 86 ? -7.046 5.531 -14.248 1.00 92.44 86 ALA A CA 1
ATOM 619 C C . ALA A 1 86 ? -5.810 5.902 -15.085 1.00 92.44 86 ALA A C 1
ATOM 621 O O . ALA A 1 86 ? -4.913 5.085 -15.298 1.00 92.44 86 ALA A O 1
ATOM 622 N N . ALA A 1 87 ? -5.753 7.157 -15.533 1.00 92.75 87 ALA A N 1
ATOM 623 C CA . ALA A 1 87 ?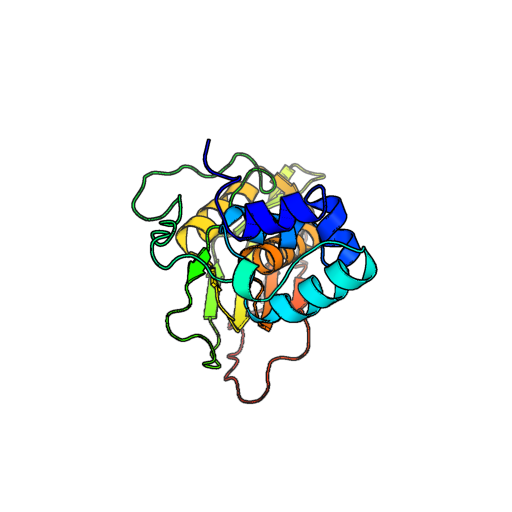 -4.647 7.660 -16.347 1.00 92.75 87 ALA A CA 1
ATOM 624 C C . ALA A 1 87 ? -3.318 7.776 -15.576 1.00 92.75 87 ALA A C 1
ATOM 626 O O . ALA A 1 87 ? -2.264 7.852 -16.204 1.00 92.75 87 ALA A O 1
ATOM 627 N N . SER A 1 88 ? -3.366 7.808 -14.241 1.00 95.12 88 SER A N 1
ATOM 628 C CA . SER A 1 88 ? -2.185 7.858 -13.383 1.00 95.12 88 SER A CA 1
ATOM 629 C C . SER A 1 88 ? -2.441 7.200 -12.016 1.00 95.12 88 SER A C 1
ATOM 631 O O . SER A 1 88 ? -3.605 7.072 -11.614 1.00 95.12 88 SER A O 1
ATOM 633 N N . PRO A 1 89 ? -1.378 6.814 -11.284 1.00 94.75 89 PRO A N 1
ATOM 634 C CA . PRO A 1 89 ? -1.476 6.247 -9.937 1.00 94.75 89 PRO A CA 1
ATOM 635 C C . PRO A 1 89 ? -2.159 7.154 -8.913 1.00 94.75 89 PRO A C 1
ATOM 637 O O . PRO A 1 89 ? -2.851 6.670 -8.017 1.00 94.75 89 PRO A O 1
ATOM 640 N N . GLU A 1 90 ? -1.997 8.469 -9.038 1.00 93.50 90 GLU A N 1
ATOM 641 C CA . GLU A 1 90 ? -2.584 9.447 -8.119 1.00 93.50 90 GLU A CA 1
ATOM 642 C C . GLU A 1 90 ? -4.106 9.513 -8.273 1.00 93.50 90 GLU A C 1
ATOM 644 O O . GLU A 1 90 ? -4.823 9.620 -7.280 1.00 93.50 90 GLU A O 1
ATOM 649 N N . ALA A 1 91 ? -4.594 9.412 -9.514 1.00 91.94 91 ALA A N 1
ATOM 650 C CA . ALA A 1 91 ? -6.018 9.417 -9.842 1.00 91.94 91 ALA A CA 1
ATOM 651 C C . ALA A 1 91 ? -6.688 8.046 -9.658 1.00 91.94 91 ALA A C 1
ATOM 653 O O . ALA A 1 91 ? -7.909 7.940 -9.745 1.00 91.94 91 ALA A O 1
ATOM 654 N N . ALA A 1 92 ? -5.905 6.988 -9.450 1.00 92.50 92 ALA A N 1
ATOM 655 C CA . ALA A 1 92 ? -6.425 5.650 -9.243 1.00 92.50 92 ALA A CA 1
ATOM 656 C C . ALA A 1 92 ? -6.979 5.473 -7.824 1.00 92.50 92 ALA A C 1
ATOM 658 O O . ALA A 1 92 ? -6.360 5.850 -6.822 1.00 92.50 92 ALA A O 1
ATOM 659 N N . GLU A 1 93 ? -8.134 4.829 -7.738 1.00 88.25 93 GLU A N 1
ATOM 660 C CA . GLU A 1 93 ? -8.772 4.451 -6.482 1.00 88.25 93 GLU A CA 1
ATOM 661 C C . GLU A 1 93 ? -8.403 3.010 -6.105 1.00 88.25 93 GLU A C 1
ATOM 663 O O . GLU A 1 93 ? -8.204 2.152 -6.969 1.00 88.25 93 GLU A O 1
ATOM 668 N N . LEU A 1 94 ? -8.299 2.751 -4.800 1.00 89.81 94 LEU A N 1
ATOM 669 C CA . LEU A 1 94 ? -8.032 1.423 -4.256 1.00 89.81 94 LEU A CA 1
ATOM 670 C C . LEU A 1 94 ? -9.167 1.023 -3.315 1.00 89.81 94 LEU A C 1
ATOM 672 O O . LEU A 1 94 ? -9.178 1.387 -2.140 1.00 89.81 94 LEU A O 1
ATOM 676 N N . ASP A 1 95 ? -10.112 0.253 -3.841 1.00 89.31 95 ASP A N 1
ATOM 677 C CA . ASP A 1 95 ? -11.209 -0.284 -3.046 1.00 89.31 95 ASP A CA 1
ATOM 678 C C . ASP A 1 95 ? -10.717 -1.300 -2.012 1.00 89.31 95 ASP A C 1
ATOM 680 O O . ASP A 1 95 ? -9.819 -2.107 -2.277 1.00 89.31 95 ASP A O 1
ATOM 684 N N . CYS A 1 96 ? -11.399 -1.321 -0.871 1.00 87.56 96 CYS A N 1
ATOM 685 C CA . CYS A 1 96 ? -11.260 -2.347 0.150 1.00 87.56 96 CYS A CA 1
ATOM 686 C C . CYS A 1 96 ? -12.629 -2.935 0.500 1.00 87.56 96 CYS A C 1
ATOM 688 O O . CYS A 1 96 ? -13.663 -2.289 0.343 1.00 87.56 96 CYS A O 1
ATOM 690 N N . VAL A 1 97 ? -12.625 -4.166 0.996 1.00 87.38 97 VAL A N 1
ATOM 691 C CA . VAL A 1 97 ? -13.804 -4.873 1.501 1.00 87.38 97 VAL A CA 1
ATOM 692 C C . VAL A 1 97 ? -13.603 -5.243 2.963 1.00 87.38 97 VAL A C 1
ATOM 694 O O . VAL A 1 97 ? -12.466 -5.393 3.416 1.00 87.38 97 VAL A O 1
ATOM 697 N N . ALA A 1 98 ? -14.700 -5.396 3.700 1.00 85.94 98 ALA A N 1
ATOM 698 C CA . ALA A 1 98 ? -14.641 -5.817 5.092 1.00 85.94 98 ALA A CA 1
ATOM 699 C C . ALA A 1 98 ? -13.966 -7.193 5.216 1.00 85.94 98 ALA A C 1
ATOM 701 O O . ALA A 1 98 ? -14.271 -8.123 4.462 1.00 85.94 98 ALA A O 1
ATOM 702 N N . ASN A 1 99 ? -13.064 -7.329 6.185 1.00 88.81 99 ASN A N 1
ATOM 703 C CA . ASN A 1 99 ? -12.482 -8.610 6.549 1.00 88.81 99 ASN A CA 1
ATOM 704 C C . ASN A 1 99 ? -13.590 -9.516 7.122 1.00 88.81 99 ASN A C 1
ATOM 706 O O . ASN A 1 99 ? -14.201 -9.154 8.126 1.00 88.81 99 ASN A O 1
ATOM 710 N N . PRO A 1 100 ? -13.859 -10.705 6.548 1.00 87.31 100 PRO A N 1
ATOM 711 C CA . PRO A 1 100 ? -14.899 -11.604 7.053 1.00 87.31 100 PRO A CA 1
ATOM 712 C C . PRO A 1 100 ? -14.547 -12.249 8.404 1.00 87.31 100 PRO A C 1
ATOM 714 O O . PRO A 1 100 ? -15.404 -12.880 9.028 1.00 87.31 100 PRO A O 1
ATOM 717 N N . LYS A 1 101 ? -13.283 -12.155 8.835 1.00 88.50 101 LYS A N 1
ATOM 718 C CA . LYS A 1 101 ? -12.754 -12.691 10.094 1.00 88.50 101 LYS A CA 1
ATOM 719 C C . LYS A 1 101 ? -11.875 -11.635 10.783 1.00 88.50 101 LYS A C 1
ATOM 721 O O . LYS A 1 101 ? -10.660 -11.827 10.866 1.00 88.50 101 LYS A O 1
ATOM 726 N N . PRO A 1 102 ? -12.462 -10.519 11.258 1.00 81.88 102 PRO A N 1
ATOM 727 C CA . PRO A 1 102 ? -11.701 -9.520 11.999 1.00 81.88 102 PRO A CA 1
ATOM 728 C C . PRO A 1 102 ? -11.135 -10.163 13.276 1.00 81.88 102 PRO A C 1
ATOM 730 O O . PRO A 1 102 ? -11.821 -10.939 13.943 1.00 81.88 102 PRO A O 1
ATOM 733 N N . GLY A 1 103 ? -9.862 -9.894 13.574 1.00 84.25 103 GLY A N 1
ATOM 734 C CA . GLY A 1 103 ? -9.135 -10.478 14.709 1.00 84.25 103 GLY A CA 1
ATOM 735 C C . GLY A 1 103 ? -8.513 -11.860 14.470 1.00 84.25 103 GLY A C 1
ATOM 736 O O . GLY A 1 103 ? -7.851 -12.377 15.365 1.00 84.25 103 GLY A O 1
ATOM 737 N N . ALA A 1 104 ? -8.702 -12.471 13.295 1.00 90.56 104 ALA A N 1
ATOM 738 C CA . ALA A 1 104 ? -7.921 -13.643 12.909 1.00 90.56 104 ALA A CA 1
ATOM 739 C C . ALA A 1 104 ? -6.573 -13.213 12.318 1.00 90.56 104 ALA A C 1
ATOM 741 O O . ALA A 1 104 ? -6.529 -12.386 11.408 1.00 90.56 104 ALA A O 1
ATOM 742 N N . ASP A 1 105 ? -5.495 -13.844 12.776 1.00 91.38 105 ASP A N 1
ATOM 743 C CA . ASP A 1 105 ? -4.156 -13.638 12.237 1.00 91.38 105 ASP A CA 1
ATOM 744 C C . ASP A 1 105 ? -3.952 -14.508 10.987 1.00 91.38 105 ASP A C 1
ATOM 746 O O . ASP A 1 105 ? -3.875 -15.737 11.062 1.00 91.38 105 ASP A O 1
ATOM 750 N N . TYR A 1 106 ? -3.854 -13.875 9.817 1.00 96.06 106 TYR A N 1
ATOM 751 C CA . TYR A 1 106 ? -3.487 -14.535 8.562 1.00 96.06 106 TYR A CA 1
ATOM 752 C C . TYR A 1 106 ? -2.741 -13.588 7.616 1.00 96.06 106 TYR A C 1
ATOM 754 O O . TYR A 1 106 ? -2.772 -12.372 7.784 1.00 96.06 106 TYR A O 1
ATOM 762 N N . ILE A 1 107 ? -2.065 -14.153 6.612 1.00 97.31 107 ILE A N 1
ATOM 763 C CA . ILE A 1 107 ? -1.398 -13.399 5.544 1.00 97.31 107 ILE A CA 1
ATOM 764 C C . ILE A 1 107 ? -2.210 -13.509 4.257 1.00 97.31 107 ILE A C 1
ATOM 766 O O . ILE A 1 107 ? -2.580 -14.605 3.834 1.00 97.31 107 ILE A O 1
ATOM 770 N N . VAL A 1 108 ? -2.434 -12.369 3.609 1.00 97.38 108 VAL A N 1
ATOM 771 C CA . VAL A 1 108 ? -2.894 -12.286 2.221 1.00 97.38 108 VAL A CA 1
ATOM 772 C C . VAL A 1 108 ? -1.691 -11.975 1.339 1.00 97.38 108 VAL A C 1
ATOM 774 O O . VAL A 1 108 ? -0.958 -11.029 1.622 1.00 97.38 108 VAL A O 1
ATOM 777 N N . ARG A 1 109 ? -1.510 -12.750 0.261 1.00 98.06 109 ARG A N 1
ATOM 778 C CA . ARG A 1 109 ? -0.502 -12.497 -0.777 1.00 98.06 109 ARG A CA 1
ATOM 779 C C . ARG A 1 109 ? -1.159 -12.083 -2.087 1.00 98.06 109 ARG A C 1
ATOM 781 O O . ARG A 1 109 ? -1.990 -12.819 -2.614 1.00 98.06 109 ARG A O 1
ATOM 788 N N . PHE A 1 110 ? -0.681 -10.990 -2.670 1.00 98.25 110 PHE A N 1
ATOM 789 C CA . PHE A 1 110 ? -0.834 -10.711 -4.094 1.00 98.25 110 PHE A CA 1
ATOM 790 C C . PHE A 1 110 ? 0.500 -10.900 -4.811 1.00 98.25 110 PHE A C 1
ATOM 792 O O . PHE A 1 110 ? 1.528 -10.367 -4.393 1.00 98.25 110 PHE A O 1
ATOM 799 N N . THR A 1 111 ? 0.470 -11.632 -5.921 1.00 97.81 111 THR A N 1
ATOM 800 C CA . THR A 1 111 ? 1.594 -11.739 -6.854 1.00 97.81 111 THR A CA 1
ATOM 801 C C . THR A 1 111 ? 1.183 -11.081 -8.161 1.00 97.81 111 THR A C 1
ATOM 803 O O . THR A 1 111 ? 0.324 -11.596 -8.875 1.00 97.81 111 THR A O 1
ATOM 806 N N . ALA A 1 112 ? 1.783 -9.935 -8.466 1.00 97.44 112 ALA A N 1
ATOM 807 C CA . ALA A 1 112 ? 1.555 -9.205 -9.705 1.00 97.44 112 ALA A CA 1
ATOM 808 C C . ALA A 1 112 ? 2.774 -9.367 -10.617 1.00 97.44 112 ALA A C 1
ATOM 810 O O . ALA A 1 112 ? 3.731 -8.599 -10.555 1.00 97.44 112 ALA A O 1
ATOM 811 N N . ALA A 1 113 ? 2.726 -10.398 -11.459 1.00 95.12 113 ALA A N 1
ATOM 812 C CA . ALA A 1 113 ? 3.793 -10.753 -12.396 1.00 95.12 113 ALA A CA 1
ATOM 813 C C . ALA A 1 113 ? 3.820 -9.896 -13.679 1.00 95.12 113 ALA A C 1
ATOM 815 O O . ALA A 1 113 ? 4.682 -10.075 -14.536 1.00 95.12 113 ALA A O 1
ATOM 816 N N . GLU A 1 114 ? 2.850 -8.993 -13.830 1.00 96.44 114 GLU A N 1
ATOM 817 C CA . GLU A 1 114 ? 2.610 -8.202 -15.045 1.00 96.44 114 GLU A CA 1
ATOM 818 C C . GLU A 1 114 ? 2.797 -6.694 -14.805 1.00 96.44 114 GLU A C 1
ATOM 820 O O . GLU A 1 114 ? 2.298 -5.871 -15.574 1.00 96.44 114 GLU A O 1
ATOM 825 N N . PHE A 1 115 ? 3.476 -6.304 -13.720 1.00 98.19 115 PHE A N 1
ATOM 826 C CA . PHE A 1 115 ? 3.658 -4.893 -13.396 1.00 98.19 115 PHE A CA 1
ATOM 827 C C . PHE A 1 115 ? 4.624 -4.211 -14.373 1.00 98.19 115 PHE A C 1
ATOM 829 O O . PHE A 1 115 ? 5.672 -4.757 -14.729 1.00 98.19 115 PHE A O 1
ATOM 836 N N . THR A 1 116 ? 4.279 -2.991 -14.789 1.00 98.06 116 THR A N 1
ATOM 837 C CA . THR A 1 116 ? 5.114 -2.167 -15.664 1.00 98.06 116 THR A CA 1
ATOM 838 C C . THR A 1 116 ? 4.887 -0.678 -15.419 1.00 98.06 116 THR A C 1
ATOM 840 O O . THR A 1 116 ? 3.770 -0.252 -15.119 1.00 98.06 116 THR A O 1
ATOM 843 N N . SER A 1 117 ? 5.952 0.103 -15.579 1.00 97.75 117 SER A N 1
ATOM 844 C CA . SER A 1 117 ? 5.952 1.567 -15.542 1.00 97.75 117 SER A CA 1
ATOM 845 C C . SER A 1 117 ? 6.898 2.133 -16.602 1.00 97.75 117 SER A C 1
ATOM 847 O O . SER A 1 117 ? 7.486 1.381 -17.382 1.00 97.75 117 SER A O 1
ATOM 849 N N . LEU A 1 118 ? 7.058 3.455 -16.661 1.00 97.25 118 LEU A N 1
ATOM 850 C CA . LEU A 1 118 ? 8.051 4.106 -17.514 1.00 97.25 118 LEU A CA 1
ATOM 851 C C . LEU A 1 118 ? 9.222 4.638 -16.684 1.00 97.25 118 LEU A C 1
ATOM 853 O O . LEU A 1 118 ? 9.041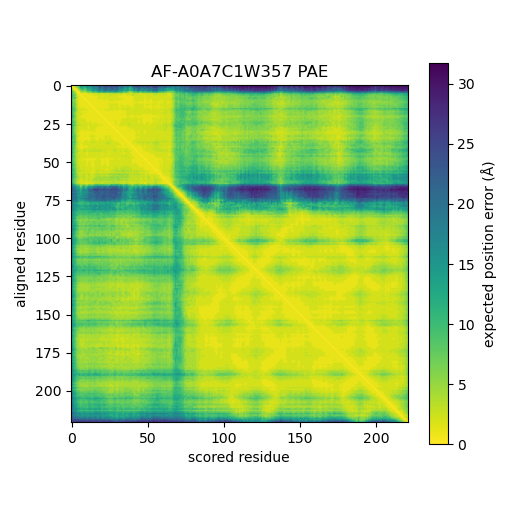 5.184 -15.597 1.00 97.25 118 LEU A O 1
ATOM 857 N N . CYS A 1 119 ? 10.429 4.559 -17.242 1.00 94.62 119 CYS A N 1
ATOM 858 C CA . CYS A 1 119 ? 11.577 5.280 -16.712 1.00 94.62 119 CYS A CA 1
ATOM 859 C C . CYS A 1 119 ? 11.343 6.794 -16.890 1.00 94.62 119 CYS A C 1
ATOM 861 O O . CYS A 1 119 ? 11.161 7.239 -18.030 1.00 94.62 119 CYS A O 1
ATOM 863 N N . PRO A 1 120 ? 11.415 7.616 -15.825 1.00 94.12 120 PRO A N 1
ATOM 864 C CA . PRO A 1 120 ? 11.092 9.043 -15.903 1.00 94.12 120 PRO A CA 1
ATOM 865 C C . PRO A 1 120 ? 12.080 9.841 -16.768 1.00 94.12 120 PRO A C 1
ATOM 867 O O . PRO A 1 120 ? 11.749 10.923 -17.243 1.00 94.12 120 PRO A O 1
ATOM 870 N N . ILE A 1 121 ? 13.288 9.312 -16.994 1.00 95.19 121 ILE A N 1
ATOM 871 C CA . ILE A 1 121 ? 14.338 9.980 -17.776 1.00 95.19 121 ILE A CA 1
ATOM 872 C C . ILE A 1 121 ? 14.265 9.616 -19.260 1.00 95.19 121 ILE A C 1
ATOM 874 O O . ILE A 1 121 ? 14.427 10.474 -20.123 1.00 95.19 121 ILE A O 1
ATOM 878 N N . THR A 1 122 ? 14.063 8.333 -19.568 1.00 93.69 122 THR A N 1
ATOM 879 C CA . THR A 1 122 ? 14.195 7.814 -20.942 1.00 93.69 122 THR A CA 1
ATOM 880 C C . THR A 1 122 ? 12.862 7.479 -21.603 1.00 93.69 122 THR A C 1
ATOM 882 O O . THR A 1 122 ? 12.830 7.258 -22.811 1.00 93.69 122 THR A O 1
ATOM 885 N N . 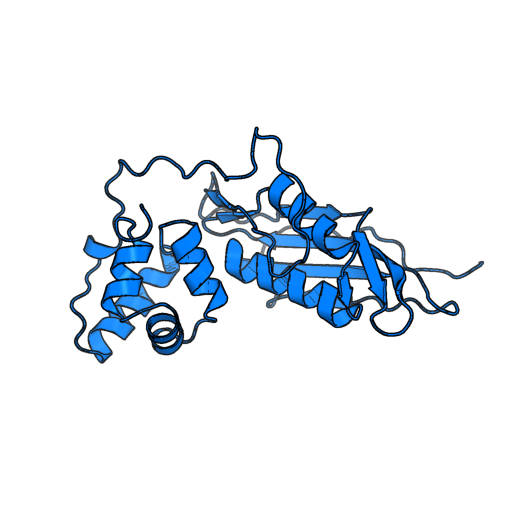GLY A 1 123 ? 11.774 7.386 -20.831 1.00 94.88 123 GLY A N 1
ATOM 886 C CA . GLY A 1 123 ? 10.469 6.922 -21.303 1.00 94.88 123 GLY A CA 1
ATOM 887 C C . GLY A 1 123 ? 10.423 5.436 -21.675 1.00 94.88 123 GLY A C 1
ATOM 888 O O . GLY A 1 123 ? 9.415 4.974 -22.205 1.00 94.88 123 GLY A O 1
ATOM 889 N N . GLN A 1 124 ? 11.495 4.673 -21.436 1.00 95.19 124 GLN A N 1
ATOM 890 C CA . GLN A 1 124 ? 11.516 3.238 -21.717 1.00 95.19 124 GLN A CA 1
ATOM 891 C C . GLN A 1 124 ? 10.679 2.460 -20.688 1.00 95.19 124 GLN A C 1
ATOM 893 O O . GLN A 1 124 ? 10.692 2.820 -19.511 1.00 95.19 124 GLN A O 1
ATOM 898 N N . PRO A 1 125 ? 9.986 1.383 -21.100 1.00 96.69 125 PRO A N 1
ATOM 899 C CA . PRO A 1 125 ? 9.112 0.619 -20.215 1.00 96.69 125 PRO A CA 1
ATOM 900 C C . PRO A 1 125 ? 9.900 -0.308 -19.291 1.00 96.69 125 PRO A C 1
ATOM 902 O O . PRO A 1 125 ? 10.587 -1.215 -19.770 1.00 96.69 125 PRO A O 1
ATOM 905 N N . ASP A 1 126 ? 9.795 -0.098 -17.986 1.00 97.56 126 ASP A N 1
ATOM 906 C CA . ASP A 1 126 ? 10.338 -0.967 -16.942 1.00 97.56 126 ASP A CA 1
ATOM 907 C C . ASP A 1 126 ? 9.301 -2.029 -16.541 1.00 97.56 126 ASP A C 1
ATOM 909 O O . ASP A 1 126 ? 8.094 -1.805 -16.635 1.00 97.56 126 ASP A O 1
ATOM 913 N N . PHE A 1 127 ? 9.768 -3.205 -16.118 1.00 97.50 127 PHE A N 1
ATOM 914 C CA . PHE A 1 127 ? 8.925 -4.348 -15.752 1.00 97.50 127 PHE A CA 1
ATOM 915 C C . PHE A 1 127 ? 9.356 -4.903 -14.400 1.00 97.50 127 PHE A C 1
ATOM 917 O O . PHE A 1 127 ? 10.552 -4.913 -14.099 1.00 97.50 127 PHE A O 1
ATOM 924 N N . ALA A 1 128 ? 8.402 -5.403 -13.615 1.00 97.69 128 ALA A N 1
ATOM 925 C CA . ALA A 1 128 ? 8.688 -6.011 -12.321 1.00 97.69 128 ALA A CA 1
ATOM 926 C C . ALA A 1 128 ? 7.731 -7.164 -11.996 1.00 97.69 128 ALA A C 1
ATOM 928 O O . ALA A 1 128 ? 6.574 -7.170 -12.418 1.00 97.69 128 ALA A O 1
ATOM 929 N N . HIS A 1 129 ? 8.203 -8.106 -11.178 1.00 97.88 129 HIS A N 1
ATOM 930 C CA . HIS A 1 129 ? 7.321 -8.971 -10.390 1.00 97.88 129 HIS A CA 1
ATOM 931 C C . HIS A 1 129 ? 7.125 -8.322 -9.029 1.00 97.88 129 HIS A C 1
ATOM 933 O O . HIS A 1 129 ? 8.100 -8.125 -8.307 1.00 97.88 129 HIS A O 1
ATOM 939 N N . LEU A 1 130 ? 5.886 -8.001 -8.662 1.00 98.44 130 LEU A N 1
ATOM 940 C CA . LEU A 1 130 ? 5.579 -7.518 -7.318 1.00 98.44 130 LEU A CA 1
ATOM 941 C C . LEU A 1 130 ? 5.025 -8.662 -6.468 1.00 98.44 130 LEU A C 1
ATOM 943 O O . LEU A 1 130 ? 4.062 -9.327 -6.858 1.00 98.44 130 LEU A O 1
ATOM 947 N N . VAL A 1 131 ? 5.604 -8.859 -5.287 1.00 98.56 131 VAL A N 1
ATOM 948 C CA . VAL A 1 131 ? 5.050 -9.722 -4.238 1.00 98.56 131 VAL A CA 1
ATOM 949 C C . VAL A 1 131 ? 4.644 -8.841 -3.073 1.00 98.56 131 VAL A C 1
ATOM 951 O O . VAL A 1 131 ? 5.487 -8.176 -2.476 1.00 98.56 131 VAL A O 1
ATOM 954 N N . ILE A 1 132 ? 3.353 -8.834 -2.759 1.00 98.62 132 ILE A N 1
ATOM 955 C CA . ILE A 1 132 ? 2.770 -8.024 -1.692 1.00 98.62 132 ILE A CA 1
ATOM 956 C C . ILE A 1 132 ? 2.163 -8.982 -0.681 1.00 98.62 132 ILE A C 1
ATOM 958 O O . ILE A 1 132 ? 1.234 -9.709 -1.019 1.00 98.62 132 ILE A O 1
ATOM 962 N N . ASP A 1 133 ? 2.675 -8.972 0.545 1.00 98.44 133 ASP A N 1
ATOM 963 C CA . ASP A 1 133 ? 2.099 -9.717 1.661 1.00 98.44 133 ASP A CA 1
ATOM 964 C C . ASP A 1 133 ? 1.611 -8.739 2.717 1.00 98.44 133 ASP A C 1
ATOM 966 O O . ASP A 1 133 ? 2.324 -7.798 3.064 1.00 98.44 133 ASP A O 1
ATOM 970 N N . TYR A 1 134 ? 0.430 -8.967 3.275 1.00 98.12 134 TYR A N 1
ATOM 971 C CA . TYR A 1 134 ? -0.038 -8.174 4.404 1.00 98.12 134 TYR A CA 1
ATOM 972 C C . TYR A 1 134 ? -0.916 -8.989 5.349 1.00 98.12 134 TYR A C 1
ATOM 974 O O . TYR A 1 134 ? -1.591 -9.934 4.938 1.00 98.12 134 TYR A O 1
ATOM 982 N N . ALA A 1 135 ? -0.886 -8.608 6.624 1.00 97.38 135 ALA A N 1
ATOM 983 C CA . ALA A 1 135 ? -1.797 -9.091 7.649 1.00 97.38 135 ALA A CA 1
ATOM 984 C C . ALA A 1 135 ? -2.959 -8.090 7.758 1.00 97.38 135 ALA A C 1
ATOM 986 O O . ALA A 1 135 ? -2.737 -6.972 8.237 1.00 97.38 135 ALA A O 1
ATOM 987 N N . PRO A 1 136 ? -4.167 -8.417 7.264 1.00 95.75 136 PRO A N 1
ATOM 988 C CA . PRO A 1 136 ? -5.298 -7.502 7.328 1.00 95.75 136 PRO A CA 1
ATOM 989 C C . PRO A 1 136 ? -5.712 -7.231 8.774 1.00 95.75 136 PRO A C 1
ATOM 991 O O . PRO A 1 136 ? -5.476 -8.041 9.669 1.00 95.75 136 PRO A O 1
ATOM 994 N N . ASP A 1 137 ? -6.373 -6.096 8.968 1.00 92.44 137 ASP A N 1
ATOM 995 C CA . ASP A 1 137 ? -7.159 -5.839 10.173 1.00 92.44 137 ASP A CA 1
ATOM 996 C C . ASP A 1 137 ? -8.652 -5.892 9.823 1.00 92.44 137 ASP A C 1
ATOM 998 O O . ASP A 1 137 ? -9.152 -6.944 9.433 1.00 92.44 137 ASP A O 1
ATOM 1002 N N . GLU A 1 138 ? -9.368 -4.772 9.859 1.00 90.12 138 GLU A N 1
ATOM 1003 C CA . GLU A 1 138 ? -10.788 -4.715 9.497 1.00 90.12 138 GLU A CA 1
ATOM 1004 C C . GLU A 1 138 ? -11.036 -4.744 7.982 1.00 90.12 138 GLU A C 1
ATOM 1006 O O . GLU A 1 138 ? -12.146 -5.052 7.549 1.00 90.12 138 GLU A O 1
ATOM 1011 N N . TRP A 1 139 ? -10.013 -4.466 7.167 1.00 90.06 139 TRP A N 1
ATOM 1012 C CA . TRP A 1 139 ? -10.144 -4.273 5.722 1.00 90.06 139 TRP A CA 1
ATOM 1013 C C . TRP A 1 139 ? -9.169 -5.132 4.916 1.00 90.06 139 TRP A C 1
ATOM 1015 O O . TRP A 1 139 ? -8.018 -5.353 5.296 1.00 90.06 139 TRP A O 1
ATOM 1025 N N . ILE A 1 140 ? -9.642 -5.596 3.762 1.00 93.00 140 ILE A N 1
ATOM 1026 C CA . ILE A 1 140 ? -8.892 -6.373 2.773 1.00 93.00 140 ILE A CA 1
ATOM 1027 C C . ILE A 1 140 ? -8.932 -5.608 1.451 1.00 93.00 140 ILE A C 1
ATOM 1029 O O . ILE A 1 140 ? -9.999 -5.178 1.020 1.00 93.00 140 ILE A O 1
ATOM 1033 N N . VAL A 1 141 ? -7.785 -5.467 0.788 1.00 95.12 141 VAL A N 1
ATOM 1034 C CA . VAL A 1 141 ? -7.705 -4.854 -0.544 1.00 95.12 141 VAL A CA 1
ATOM 1035 C C . VAL A 1 141 ? -8.499 -5.682 -1.556 1.00 95.12 141 VAL A C 1
ATOM 1037 O O . VAL A 1 141 ? -8.358 -6.905 -1.627 1.00 95.12 141 VAL A O 1
ATOM 1040 N N . GLU A 1 142 ? -9.315 -5.018 -2.371 1.00 93.81 142 GLU A N 1
ATOM 1041 C CA . GLU A 1 142 ? -10.058 -5.674 -3.442 1.00 93.81 142 GLU A CA 1
ATOM 1042 C C . GLU A 1 142 ? -9.135 -5.945 -4.644 1.00 93.81 142 GLU A C 1
ATOM 1044 O O . GLU A 1 142 ? -8.444 -5.069 -5.160 1.00 93.81 142 GLU A O 1
ATOM 1049 N N . SER A 1 143 ? -9.094 -7.198 -5.097 1.00 94.25 143 SER A N 1
ATOM 1050 C CA . SER A 1 143 ? -8.121 -7.658 -6.096 1.00 94.25 143 SER A CA 1
ATOM 1051 C C . SER A 1 143 ? -8.198 -6.925 -7.443 1.00 94.25 143 SER A C 1
ATOM 1053 O O . SER A 1 143 ? -7.178 -6.708 -8.103 1.00 94.25 143 SER A O 1
ATOM 1055 N N . LYS A 1 144 ? -9.398 -6.537 -7.885 1.00 93.50 144 LYS A N 1
ATOM 1056 C CA . LYS A 1 144 ? -9.590 -5.870 -9.166 1.00 93.50 144 LYS A CA 1
ATOM 1057 C C . LYS A 1 144 ? -9.237 -4.390 -9.094 1.00 93.50 144 LYS A C 1
ATOM 1059 O O . LYS A 1 144 ? -8.614 -3.919 -10.046 1.00 93.50 144 LYS A O 1
ATOM 1064 N N . SER A 1 145 ? -9.586 -3.674 -8.027 1.00 94.38 145 SER A N 1
ATOM 1065 C CA . SER A 1 145 ? -9.128 -2.298 -7.821 1.00 94.38 145 SER A CA 1
ATOM 1066 C C . SER A 1 145 ? -7.599 -2.259 -7.750 1.00 94.38 145 SER A C 1
ATOM 1068 O O . SER A 1 145 ? -6.992 -1.460 -8.456 1.00 94.38 145 SER A O 1
ATOM 1070 N N . LEU A 1 146 ? -6.958 -3.214 -7.056 1.00 97.19 146 LEU A N 1
ATOM 1071 C CA . LEU A 1 146 ? -5.499 -3.354 -7.053 1.00 97.19 146 LEU A CA 1
ATOM 1072 C C . LEU A 1 146 ? -4.941 -3.554 -8.465 1.00 97.19 146 LEU A C 1
ATOM 1074 O O . LEU A 1 146 ? -4.008 -2.862 -8.860 1.00 97.19 146 LEU A O 1
ATOM 1078 N N . LYS A 1 147 ? -5.526 -4.450 -9.268 1.00 96.75 147 LYS A N 1
ATOM 1079 C CA . LYS A 1 147 ? -5.114 -4.637 -10.669 1.00 96.75 147 LYS A CA 1
ATOM 1080 C C . LYS A 1 147 ? -5.216 -3.336 -11.476 1.00 96.75 147 LYS A C 1
ATOM 1082 O O . LYS A 1 147 ? -4.301 -3.017 -12.234 1.00 96.75 147 LYS A O 1
ATOM 1087 N N . LEU A 1 148 ? -6.325 -2.602 -11.355 1.00 96.38 148 LEU A N 1
ATOM 1088 C CA . LEU A 1 148 ? -6.538 -1.344 -12.081 1.00 96.38 148 LEU A CA 1
ATOM 1089 C C . LEU A 1 148 ? -5.569 -0.252 -11.611 1.00 96.38 148 LEU A C 1
ATOM 1091 O O . LEU A 1 148 ? -5.008 0.456 -12.445 1.00 96.38 148 LEU A O 1
ATOM 1095 N N . TYR A 1 149 ? -5.307 -0.182 -10.306 1.00 97.38 149 TYR A N 1
ATOM 1096 C CA . TYR A 1 149 ? -4.297 0.690 -9.722 1.00 97.38 149 TYR A CA 1
ATOM 1097 C C . TYR A 1 149 ? -2.902 0.375 -10.266 1.00 97.38 149 TYR A C 1
ATOM 1099 O O . TYR A 1 149 ? -2.254 1.255 -10.821 1.00 97.38 149 TYR A O 1
ATOM 1107 N N . LEU A 1 150 ? -2.465 -0.884 -10.225 1.00 98.25 150 LEU A N 1
ATOM 1108 C CA . LEU A 1 150 ? -1.175 -1.292 -10.787 1.00 98.25 150 LEU A CA 1
ATOM 1109 C C . LEU A 1 150 ? -1.089 -1.015 -12.298 1.00 98.25 150 LEU A C 1
ATOM 1111 O O . LEU A 1 150 ? -0.047 -0.598 -12.793 1.00 98.25 150 LEU A O 1
ATOM 1115 N N . THR A 1 151 ? -2.194 -1.170 -13.033 1.00 97.69 151 THR A N 1
ATOM 1116 C CA . THR A 1 151 ? -2.256 -0.859 -14.473 1.00 97.69 151 THR A CA 1
ATOM 1117 C C . THR A 1 151 ? -2.071 0.635 -14.756 1.00 97.69 151 THR A C 1
ATOM 1119 O O . THR A 1 151 ? -1.511 0.986 -15.795 1.00 97.69 151 THR A O 1
ATOM 1122 N N . SER A 1 152 ? -2.487 1.521 -13.845 1.00 97.69 152 SER A N 1
ATOM 1123 C CA . SER A 1 152 ? -2.332 2.975 -14.010 1.00 97.69 152 SER A CA 1
ATOM 1124 C C . SER A 1 152 ? -0.867 3.436 -14.060 1.00 97.69 152 SER A C 1
ATOM 1126 O O . SER A 1 152 ? -0.577 4.505 -14.594 1.00 97.69 152 SER A O 1
ATOM 1128 N N . PHE A 1 153 ? 0.077 2.603 -13.600 1.00 98.12 153 PHE A N 1
ATOM 1129 C CA . PHE A 1 153 ? 1.511 2.880 -13.710 1.00 98.12 153 PHE A CA 1
ATOM 1130 C C . PHE A 1 153 ? 2.059 2.704 -15.128 1.00 98.12 153 PHE A C 1
ATOM 1132 O O . PHE A 1 153 ? 3.110 3.256 -15.439 1.00 98.12 153 PHE A O 1
ATOM 1139 N N . ARG A 1 154 ? 1.355 1.997 -16.024 1.00 97.19 154 ARG A N 1
ATOM 1140 C CA . ARG A 1 154 ? 1.865 1.625 -17.357 1.00 97.19 154 ARG A CA 1
ATOM 1141 C C . ARG A 1 154 ? 2.330 2.814 -18.202 1.00 97.19 154 ARG A C 1
ATOM 1143 O O . ARG A 1 154 ? 3.240 2.666 -19.013 1.00 97.19 154 ARG A O 1
ATOM 1150 N N . GLY A 1 155 ? 1.675 3.964 -18.049 1.00 94.62 155 GLY A N 1
ATOM 1151 C CA . GLY A 1 155 ? 2.030 5.221 -18.715 1.00 94.62 155 GLY A CA 1
ATOM 1152 C C . GLY A 1 155 ? 2.710 6.243 -17.801 1.00 94.62 155 GLY A C 1
ATOM 1153 O O . GLY A 1 155 ? 2.908 7.380 -18.219 1.00 94.62 155 GLY A O 1
ATOM 1154 N N . HIS A 1 156 ? 3.030 5.871 -16.562 1.00 96.56 156 HIS A N 1
ATOM 1155 C CA . HIS A 1 156 ? 3.535 6.767 -15.530 1.00 96.56 156 HIS A CA 1
ATOM 1156 C C . HIS A 1 156 ? 5.055 6.649 -15.389 1.00 96.56 156 HIS A C 1
ATOM 1158 O O . HIS A 1 156 ? 5.603 5.547 -15.317 1.00 96.56 156 HIS A O 1
ATOM 1164 N N . GLY A 1 157 ? 5.732 7.798 -15.362 1.00 96.44 157 GLY A N 1
ATOM 1165 C CA . GLY A 1 157 ? 7.180 7.887 -15.212 1.00 96.44 157 GLY A CA 1
ATOM 1166 C C . GLY A 1 157 ? 7.593 7.961 -13.748 1.00 96.44 157 GLY A C 1
ATOM 1167 O O . GLY A 1 157 ? 7.388 9.001 -13.134 1.00 96.44 157 GLY A O 1
ATOM 1168 N N . ALA A 1 158 ? 8.222 6.912 -13.219 1.00 93.88 158 ALA A N 1
ATOM 1169 C CA . ALA A 1 158 ? 8.709 6.880 -11.839 1.00 93.88 158 ALA A CA 1
ATOM 1170 C C . ALA A 1 158 ? 9.900 5.924 -11.674 1.00 93.88 158 ALA A C 1
ATOM 1172 O O . ALA A 1 158 ? 10.057 4.959 -12.427 1.00 93.88 158 ALA A O 1
ATOM 1173 N N . PHE A 1 159 ? 10.765 6.218 -10.702 1.00 97.38 159 PHE A N 1
ATOM 1174 C CA . PHE A 1 159 ? 11.874 5.333 -10.338 1.00 97.38 159 PHE A CA 1
ATOM 1175 C C . PHE A 1 159 ? 11.359 4.054 -9.665 1.00 97.38 159 PHE A C 1
ATOM 1177 O O . PHE A 1 159 ? 10.233 4.006 -9.169 1.00 97.38 159 PHE A O 1
ATOM 1184 N N . HIS A 1 160 ? 12.181 3.002 -9.647 1.00 97.81 160 HIS A N 1
ATOM 1185 C CA . HIS A 1 160 ? 11.791 1.683 -9.130 1.00 97.81 160 HIS A CA 1
ATOM 1186 C C . HIS A 1 160 ? 11.434 1.755 -7.642 1.00 97.81 160 HIS A C 1
ATOM 1188 O O . HIS A 1 160 ? 10.444 1.167 -7.199 1.00 97.81 160 HIS A O 1
ATOM 1194 N N . GLU A 1 161 ? 12.209 2.538 -6.893 1.00 98.25 161 GLU A N 1
ATOM 1195 C CA . GLU A 1 161 ? 12.027 2.857 -5.480 1.00 98.25 161 GLU A CA 1
ATOM 1196 C C . GLU A 1 161 ? 10.669 3.516 -5.236 1.00 98.25 161 GLU A C 1
ATOM 1198 O O . GLU A 1 161 ? 9.868 3.023 -4.442 1.00 98.25 161 GLU A O 1
ATOM 1203 N N . ASP A 1 162 ? 10.407 4.603 -5.962 1.00 97.50 162 ASP A N 1
ATOM 1204 C CA . ASP A 1 162 ? 9.216 5.434 -5.805 1.00 97.50 162 ASP A CA 1
ATOM 1205 C C . ASP A 1 162 ? 7.943 4.668 -6.178 1.00 97.50 162 ASP A C 1
ATOM 1207 O O . ASP A 1 162 ? 6.991 4.640 -5.401 1.00 97.50 162 ASP A O 1
ATOM 1211 N N . CYS A 1 163 ? 7.960 3.936 -7.299 1.00 96.88 163 CYS A N 1
ATOM 1212 C CA . CYS A 1 163 ? 6.878 3.027 -7.685 1.00 96.88 163 CYS A CA 1
ATOM 1213 C C . CYS A 1 163 ? 6.548 2.035 -6.562 1.00 96.88 163 CYS A C 1
ATOM 1215 O O . CYS A 1 163 ? 5.391 1.885 -6.170 1.00 96.88 163 CYS A O 1
ATOM 1217 N N . THR A 1 164 ? 7.568 1.345 -6.045 1.00 98.50 164 THR A N 1
ATOM 1218 C CA . THR A 1 164 ? 7.375 0.263 -5.070 1.00 98.50 164 THR A CA 1
ATOM 1219 C C . THR A 1 164 ? 6.852 0.803 -3.736 1.00 98.50 164 THR A C 1
ATOM 1221 O O . THR A 1 164 ? 5.925 0.229 -3.159 1.00 98.50 164 THR A O 1
ATOM 1224 N N . LEU A 1 165 ? 7.410 1.917 -3.253 1.00 98.38 165 LEU A N 1
ATOM 1225 C CA . LEU A 1 165 ? 6.991 2.536 -1.995 1.00 98.38 165 LEU A CA 1
ATOM 1226 C C . LEU A 1 165 ? 5.611 3.189 -2.109 1.00 98.38 165 LEU A C 1
ATOM 1228 O O . LEU A 1 165 ? 4.781 2.975 -1.229 1.00 98.38 165 LEU A O 1
ATOM 1232 N N . THR A 1 166 ? 5.311 3.868 -3.217 1.00 97.88 166 THR A N 1
ATOM 1233 C CA . THR A 1 166 ? 3.989 4.467 -3.465 1.00 97.88 166 THR A CA 1
ATOM 1234 C C . THR A 1 166 ? 2.879 3.413 -3.436 1.00 97.88 166 THR A C 1
ATOM 1236 O O . THR A 1 166 ? 1.812 3.639 -2.859 1.00 97.88 166 THR A O 1
ATOM 1239 N N . ILE A 1 167 ? 3.130 2.221 -3.992 1.00 98.50 167 ILE A N 1
ATOM 1240 C CA . ILE A 1 167 ? 2.180 1.099 -3.928 1.00 98.50 167 ILE A CA 1
ATOM 1241 C C . ILE A 1 167 ? 1.955 0.651 -2.479 1.00 98.50 167 ILE A C 1
ATOM 1243 O O . ILE A 1 167 ? 0.806 0.463 -2.069 1.00 98.50 167 ILE A O 1
ATOM 1247 N N . ALA A 1 168 ? 3.024 0.503 -1.689 1.00 98.56 168 ALA A N 1
ATOM 1248 C CA . ALA A 1 168 ? 2.909 0.151 -0.274 1.00 98.56 168 ALA A CA 1
ATOM 1249 C C . ALA A 1 168 ? 2.117 1.205 0.510 1.00 98.56 168 ALA A C 1
ATOM 1251 O O . ALA A 1 168 ? 1.207 0.857 1.263 1.00 98.56 168 ALA A O 1
ATOM 1252 N N . GLU A 1 169 ? 2.416 2.486 0.300 1.00 97.62 169 GLU A N 1
ATOM 1253 C CA . GLU A 1 169 ? 1.739 3.608 0.947 1.00 97.62 169 GLU A CA 1
ATOM 1254 C C . GLU A 1 169 ? 0.249 3.658 0.606 1.00 97.62 169 GLU A C 1
ATOM 1256 O O . GLU A 1 169 ? -0.576 3.830 1.506 1.00 97.62 169 GLU A O 1
ATOM 1261 N N . LYS A 1 170 ? -0.125 3.441 -0.664 1.00 96.75 170 LYS A N 1
ATOM 1262 C CA . LYS A 1 170 ? -1.532 3.398 -1.087 1.00 96.75 170 LYS A CA 1
ATOM 1263 C C . LYS A 1 170 ? -2.287 2.258 -0.405 1.00 96.75 170 LYS A C 1
ATOM 1265 O O . LYS A 1 170 ? -3.407 2.464 0.060 1.00 96.75 170 LYS A O 1
ATOM 1270 N N . ILE A 1 171 ? -1.676 1.076 -0.301 1.00 97.25 171 ILE A N 1
ATOM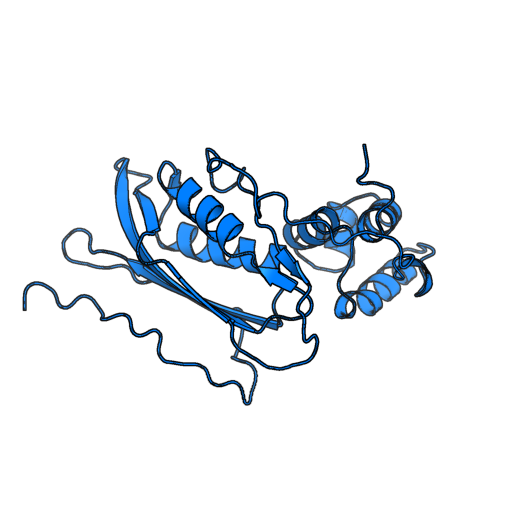 1271 C CA . ILE A 1 171 ? -2.284 -0.072 0.387 1.00 97.25 171 ILE A CA 1
ATOM 1272 C C . ILE A 1 171 ? -2.403 0.193 1.890 1.00 97.25 171 ILE A C 1
ATOM 1274 O O . ILE A 1 171 ? -3.450 -0.083 2.474 1.00 97.25 171 ILE A O 1
ATOM 1278 N N . ILE A 1 172 ? -1.375 0.767 2.519 1.00 96.56 172 ILE A N 1
ATOM 1279 C CA . ILE A 1 172 ? -1.410 1.129 3.941 1.00 96.56 172 ILE A CA 1
ATOM 1280 C C . ILE A 1 172 ? -2.494 2.175 4.210 1.00 96.56 172 ILE A C 1
ATOM 1282 O O . ILE A 1 172 ? -3.231 2.046 5.180 1.00 96.56 172 ILE A O 1
ATOM 1286 N N . ALA A 1 173 ? -2.645 3.181 3.354 1.00 92.56 173 ALA A N 1
ATOM 1287 C CA . ALA A 1 173 ? -3.706 4.173 3.492 1.00 92.56 173 ALA A CA 1
ATOM 1288 C C . ALA A 1 173 ? -5.107 3.566 3.282 1.00 92.56 173 ALA A C 1
ATOM 1290 O O . ALA A 1 173 ? -6.044 3.902 4.007 1.00 92.56 173 ALA A O 1
ATOM 1291 N N . GLY A 1 174 ? -5.243 2.665 2.304 1.00 89.06 174 GLY A N 1
ATOM 1292 C CA . GLY A 1 174 ? -6.524 2.088 1.898 1.00 89.06 174 GLY A CA 1
ATOM 1293 C C . GLY A 1 174 ? -7.045 0.987 2.821 1.00 89.06 174 GLY A C 1
ATOM 1294 O O . GLY A 1 174 ? -8.218 1.010 3.183 1.00 89.06 174 GLY A O 1
ATOM 1295 N N . ALA A 1 175 ? -6.195 0.038 3.216 1.00 91.25 175 ALA A N 1
ATOM 1296 C CA . ALA A 1 175 ? -6.588 -1.119 4.028 1.00 91.25 175 ALA A CA 1
ATOM 1297 C C . ALA A 1 175 ? -6.128 -1.022 5.487 1.00 91.25 175 ALA A C 1
ATOM 1299 O O . ALA A 1 175 ? -6.621 -1.764 6.332 1.00 91.25 175 ALA A O 1
ATOM 1300 N N . GLU A 1 176 ? -5.166 -0.138 5.768 1.00 93.25 176 GLU A N 1
ATOM 1301 C CA . GLU A 1 176 ? -4.462 -0.019 7.043 1.00 93.25 176 GLU A CA 1
ATOM 1302 C C . GLU A 1 176 ? -4.227 -1.365 7.755 1.00 93.25 176 GLU A C 1
ATOM 1304 O O . GLU A 1 176 ? -4.776 -1.616 8.837 1.00 93.25 176 GLU A O 1
ATOM 1309 N N . PRO A 1 177 ? -3.434 -2.248 7.135 1.00 96.06 177 PRO A N 1
ATOM 1310 C CA . PRO A 1 177 ? -3.177 -3.572 7.666 1.00 96.06 177 PRO A CA 1
ATOM 1311 C C . PRO A 1 177 ? -2.360 -3.501 8.961 1.00 96.06 177 PRO A C 1
ATOM 1313 O O . PRO A 1 177 ? -1.618 -2.545 9.194 1.00 96.06 177 PRO A O 1
ATOM 1316 N N . ASN A 1 178 ? -2.436 -4.558 9.769 1.00 95.62 178 ASN A N 1
ATOM 1317 C CA . ASN A 1 178 ? -1.590 -4.720 10.954 1.00 95.62 178 ASN A CA 1
ATOM 1318 C C . ASN A 1 178 ? -0.103 -4.811 10.579 1.00 95.62 178 ASN A C 1
ATOM 1320 O O . ASN A 1 178 ? 0.774 -4.420 11.347 1.00 95.62 178 ASN A O 1
ATOM 1324 N N . TRP A 1 179 ? 0.183 -5.319 9.381 1.00 97.75 179 TRP A N 1
ATOM 1325 C CA . TRP A 1 179 ? 1.523 -5.389 8.818 1.00 97.75 179 TRP A CA 1
ATOM 1326 C C . TRP A 1 179 ? 1.466 -5.521 7.298 1.00 97.75 179 TRP A C 1
ATOM 1328 O O . TRP A 1 179 ? 0.562 -6.170 6.777 1.00 97.75 179 TRP A O 1
ATOM 1338 N N . LEU A 1 180 ? 2.446 -4.959 6.591 1.00 98.50 180 LEU A N 1
ATOM 1339 C CA . LEU A 1 180 ? 2.625 -5.128 5.150 1.00 98.50 180 LEU A CA 1
ATOM 1340 C C . LEU A 1 180 ? 4.108 -5.274 4.811 1.00 98.50 180 LEU A C 1
ATOM 1342 O O . LEU A 1 180 ? 4.943 -4.567 5.375 1.00 98.50 180 LEU A O 1
ATOM 1346 N N . ARG A 1 181 ? 4.420 -6.114 3.823 1.00 98.31 181 ARG A N 1
ATOM 1347 C CA . ARG A 1 181 ? 5.655 -6.041 3.039 1.00 98.31 181 ARG A CA 1
ATOM 1348 C C . ARG A 1 181 ? 5.367 -6.041 1.544 1.00 98.31 181 ARG A C 1
ATOM 1350 O O . ARG A 1 181 ? 4.399 -6.641 1.079 1.00 98.31 181 ARG A O 1
ATOM 1357 N N . ILE A 1 182 ? 6.271 -5.431 0.796 1.00 98.75 182 ILE A N 1
ATOM 1358 C CA . ILE A 1 182 ? 6.326 -5.509 -0.658 1.00 98.75 182 ILE A CA 1
ATOM 1359 C C . ILE A 1 182 ? 7.760 -5.806 -1.097 1.00 98.75 182 ILE A C 1
ATOM 1361 O O . ILE A 1 182 ? 8.719 -5.256 -0.551 1.00 98.75 182 ILE A O 1
ATOM 1365 N N . GLY A 1 183 ? 7.896 -6.688 -2.082 1.00 98.44 183 GLY A N 1
ATOM 1366 C CA . GLY A 1 183 ? 9.113 -6.872 -2.860 1.00 98.44 183 GLY A CA 1
ATOM 1367 C C . GLY A 1 183 ? 8.831 -6.573 -4.325 1.00 98.44 183 GLY A C 1
ATOM 1368 O O . GLY A 1 183 ? 7.992 -7.239 -4.931 1.00 98.44 183 GLY A O 1
ATOM 1369 N N . GLY A 1 184 ? 9.514 -5.573 -4.874 1.00 98.12 184 GLY A N 1
ATOM 1370 C CA . GLY A 1 184 ? 9.559 -5.297 -6.301 1.00 98.12 184 GLY A CA 1
ATOM 1371 C C . GLY A 1 184 ? 10.820 -5.898 -6.899 1.00 98.12 184 GLY A C 1
ATOM 1372 O O . GLY A 1 184 ? 11.913 -5.417 -6.621 1.00 98.12 184 GLY A O 1
ATOM 1373 N N . TYR A 1 185 ? 10.661 -6.946 -7.702 1.00 97.81 185 TYR A N 1
ATOM 1374 C CA . TYR A 1 185 ? 11.757 -7.627 -8.385 1.00 97.81 185 TYR A CA 1
ATOM 1375 C C . TYR A 1 185 ? 11.841 -7.116 -9.820 1.00 97.81 185 TYR A C 1
ATOM 1377 O O . TYR A 1 185 ? 11.057 -7.532 -10.684 1.00 97.81 185 TYR A O 1
ATOM 1385 N N . TRP A 1 186 ? 12.736 -6.162 -10.058 1.00 97.19 186 TRP A N 1
ATOM 1386 C CA . TRP A 1 186 ? 12.751 -5.367 -11.283 1.00 97.19 186 TRP A CA 1
ATOM 1387 C C . TRP A 1 186 ? 13.655 -5.976 -12.349 1.00 97.19 186 TRP A C 1
ATOM 1389 O O . TRP A 1 186 ? 14.747 -6.482 -12.087 1.00 97.19 186 TRP A O 1
ATOM 1399 N N . TYR A 1 187 ? 13.200 -5.909 -13.596 1.00 95.25 187 TYR A N 1
ATOM 1400 C CA . TYR A 1 187 ? 13.949 -6.439 -14.724 1.00 95.25 187 TYR A CA 1
ATOM 1401 C C . TYR A 1 187 ? 15.190 -5.572 -14.981 1.00 95.25 187 TYR A C 1
ATOM 1403 O O . TYR A 1 187 ? 15.130 -4.345 -14.888 1.00 95.25 187 TYR A O 1
ATOM 1411 N N . PRO A 1 188 ? 16.328 -6.187 -15.336 1.00 93.19 188 PRO A N 1
ATOM 1412 C CA . PRO A 1 188 ? 17.603 -5.492 -15.378 1.00 93.19 188 PRO A CA 1
ATOM 1413 C C . PRO A 1 188 ? 17.674 -4.422 -16.469 1.00 93.19 188 PRO A C 1
ATOM 1415 O O . PRO A 1 188 ? 17.281 -4.636 -17.621 1.00 93.19 188 PRO A O 1
ATOM 1418 N N . ARG A 1 189 ? 18.327 -3.306 -16.135 1.00 91.12 189 ARG A N 1
ATOM 1419 C CA . ARG A 1 189 ? 18.821 -2.302 -17.086 1.00 91.12 189 ARG A CA 1
ATOM 1420 C C . ARG A 1 189 ? 20.339 -2.353 -17.113 1.00 91.12 189 ARG A C 1
ATOM 1422 O O . ARG A 1 189 ? 20.983 -2.398 -16.074 1.00 91.12 189 ARG A O 1
ATOM 1429 N N . GLY A 1 190 ? 20.925 -2.448 -18.309 1.00 89.62 190 GLY A N 1
ATOM 1430 C CA . GLY A 1 190 ? 22.374 -2.651 -18.439 1.00 89.62 190 GLY A CA 1
ATOM 1431 C C . GLY A 1 190 ? 22.884 -3.933 -17.763 1.00 89.62 190 GLY A C 1
ATOM 1432 O O . GLY A 1 190 ? 24.049 -4.005 -17.392 1.00 89.62 190 GLY A O 1
ATOM 1433 N N . GLY A 1 191 ? 22.019 -4.938 -17.578 1.00 90.75 191 GLY A N 1
ATOM 1434 C CA . GLY A 1 191 ? 22.359 -6.184 -16.884 1.00 90.75 191 GLY A CA 1
ATOM 1435 C C . GLY A 1 191 ? 22.283 -6.120 -15.354 1.00 90.75 191 GLY A C 1
ATOM 1436 O O . GLY A 1 191 ? 22.642 -7.106 -14.719 1.00 90.75 191 GLY A O 1
ATOM 1437 N N . ILE A 1 192 ? 21.798 -5.017 -14.774 1.00 93.44 192 ILE A N 1
ATOM 1438 C CA . ILE A 1 192 ? 21.711 -4.810 -13.324 1.00 93.44 192 ILE A CA 1
ATOM 1439 C C . ILE A 1 192 ? 20.231 -4.636 -12.932 1.00 93.44 192 ILE A C 1
ATOM 1441 O O . ILE A 1 192 ? 19.609 -3.668 -13.380 1.00 93.44 192 ILE A O 1
ATOM 1445 N N . PRO A 1 193 ? 19.630 -5.568 -12.170 1.00 95.00 193 PRO A N 1
ATOM 1446 C CA . PRO A 1 193 ? 18.314 -5.371 -11.565 1.00 95.00 193 PRO A CA 1
ATOM 1447 C C . PRO A 1 193 ? 18.423 -4.455 -10.339 1.00 95.00 193 PRO A C 1
ATOM 1449 O O . PRO A 1 193 ? 19.466 -4.411 -9.682 1.00 95.00 193 PRO A O 1
ATOM 1452 N N . ILE A 1 194 ? 17.341 -3.750 -10.020 1.00 96.44 194 ILE A N 1
ATOM 1453 C CA . ILE A 1 194 ? 17.233 -2.929 -8.811 1.00 96.44 194 ILE A CA 1
ATOM 1454 C C . ILE A 1 194 ? 16.022 -3.435 -8.033 1.00 96.44 194 ILE A C 1
ATOM 1456 O O . ILE A 1 194 ? 14.909 -2.957 -8.218 1.00 96.44 194 ILE A O 1
ATOM 1460 N N . ASP A 1 195 ? 16.229 -4.448 -7.197 1.00 97.31 195 ASP A N 1
ATOM 1461 C CA . ASP A 1 195 ? 15.144 -5.004 -6.393 1.00 97.31 195 ASP A CA 1
ATOM 1462 C C . ASP A 1 195 ? 14.882 -4.121 -5.169 1.00 97.31 195 ASP A C 1
ATOM 1464 O O . ASP A 1 195 ? 15.805 -3.763 -4.432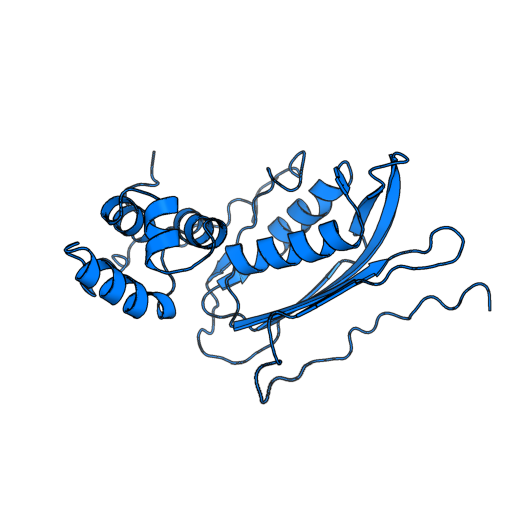 1.00 97.31 195 ASP A O 1
ATOM 1468 N N . ILE A 1 196 ? 13.614 -3.783 -4.943 1.00 98.44 196 ILE A N 1
ATOM 1469 C CA . ILE A 1 196 ? 13.184 -2.883 -3.872 1.00 98.44 196 ILE A CA 1
ATOM 1470 C C . ILE A 1 196 ? 12.361 -3.663 -2.858 1.00 98.44 196 ILE A C 1
ATOM 1472 O O . ILE A 1 196 ? 11.367 -4.299 -3.205 1.00 98.44 196 ILE A O 1
ATOM 1476 N N . PHE A 1 197 ? 12.744 -3.576 -1.588 1.00 98.19 197 PHE A N 1
ATOM 1477 C CA . PHE A 1 197 ? 12.061 -4.259 -0.495 1.00 98.19 197 PHE A CA 1
ATOM 1478 C C . PHE A 1 197 ? 11.638 -3.262 0.572 1.00 98.19 197 PHE A C 1
ATOM 1480 O O . PHE A 1 197 ? 12.430 -2.428 1.011 1.00 98.19 197 PHE A O 1
ATOM 1487 N N . PHE A 1 198 ? 10.400 -3.389 1.030 1.00 98.50 198 PHE A N 1
ATOM 1488 C CA . PHE A 1 198 ? 9.863 -2.596 2.124 1.00 98.50 198 PHE A CA 1
ATOM 1489 C C . PHE A 1 198 ? 8.985 -3.463 3.018 1.00 98.50 198 PHE A C 1
ATOM 1491 O O . PHE A 1 198 ? 8.268 -4.339 2.535 1.00 98.50 198 PHE A O 1
ATOM 1498 N N . GLN A 1 199 ? 9.009 -3.190 4.321 1.00 98.12 199 GLN A N 1
ATOM 1499 C CA . GLN A 1 199 ? 8.011 -3.688 5.259 1.00 98.12 199 GLN A CA 1
ATOM 1500 C C . GLN A 1 199 ? 7.700 -2.627 6.314 1.00 98.12 199 GLN A C 1
ATOM 1502 O O . GLN A 1 199 ? 8.593 -1.899 6.746 1.00 98.12 199 GLN A O 1
ATOM 1507 N N . SER A 1 200 ? 6.447 -2.567 6.759 1.00 97.31 200 SER A N 1
ATOM 1508 C CA . SER A 1 200 ? 5.968 -1.564 7.720 1.00 97.31 200 SER A CA 1
ATOM 1509 C C . SER A 1 200 ? 6.477 -1.783 9.151 1.00 97.31 200 SER A C 1
ATOM 1511 O O . SER A 1 200 ? 6.303 -0.924 10.010 1.00 97.31 200 SER A O 1
ATOM 1513 N N . GLY A 1 201 ? 7.092 -2.936 9.422 1.00 96.38 201 GLY A N 1
ATOM 1514 C CA . GLY A 1 201 ? 7.597 -3.333 10.731 1.00 96.38 201 GLY A CA 1
ATOM 1515 C C . GLY A 1 201 ? 7.984 -4.815 10.761 1.00 96.38 201 GLY A C 1
ATOM 1516 O O . GLY A 1 201 ? 8.015 -5.462 9.707 1.00 96.38 201 GLY A O 1
ATOM 1517 N N . PRO A 1 202 ? 8.282 -5.377 11.945 1.00 95.50 202 PRO A N 1
ATOM 1518 C CA . PRO A 1 202 ? 8.462 -6.817 12.086 1.00 95.50 202 PRO A CA 1
ATOM 1519 C C . PRO A 1 202 ? 7.155 -7.557 11.743 1.00 95.50 202 PRO A C 1
ATOM 1521 O O . PRO A 1 202 ? 6.078 -7.056 12.073 1.00 95.50 202 PRO A O 1
ATOM 1524 N N . PRO A 1 203 ? 7.224 -8.736 11.097 1.00 93.25 203 PRO A N 1
ATOM 1525 C CA . PRO A 1 203 ? 6.033 -9.534 10.829 1.00 93.25 203 PRO A CA 1
ATOM 1526 C C . PRO A 1 203 ? 5.363 -9.955 12.148 1.00 93.25 203 PRO A C 1
ATOM 1528 O O . PRO A 1 203 ? 6.079 -10.290 13.100 1.00 93.25 203 PRO A O 1
ATOM 1531 N N . PRO A 1 204 ? 4.018 -9.966 12.226 1.00 91.88 204 PRO A N 1
ATOM 1532 C CA . PRO A 1 204 ? 3.319 -10.393 13.428 1.00 91.88 204 PRO A CA 1
ATOM 1533 C C . PRO A 1 204 ? 3.720 -11.823 13.824 1.00 91.88 204 PRO A C 1
ATOM 1535 O O . PRO A 1 204 ? 3.860 -12.694 12.955 1.00 91.88 204 PRO A O 1
ATOM 1538 N N . PRO A 1 205 ? 3.939 -12.081 15.124 1.00 92.19 205 PRO A N 1
ATOM 1539 C CA . PRO A 1 205 ? 4.390 -13.382 15.592 1.00 92.19 205 PRO A CA 1
ATOM 1540 C C . PRO A 1 205 ? 3.342 -14.462 15.303 1.00 92.19 205 PRO A C 1
ATOM 1542 O O . PRO A 1 205 ? 2.144 -14.222 15.393 1.00 92.19 205 PRO A O 1
ATOM 1545 N N . GLY A 1 206 ? 3.797 -15.674 14.984 1.00 91.44 206 GLY A N 1
ATOM 1546 C CA . GLY A 1 206 ? 2.913 -16.827 14.766 1.00 91.44 206 GLY A CA 1
ATOM 1547 C C . GLY A 1 206 ? 2.277 -16.913 13.374 1.00 91.44 206 GLY A C 1
ATOM 1548 O O . GLY A 1 206 ? 1.700 -17.950 13.050 1.00 91.44 206 GLY A O 1
ATOM 1549 N N . LEU A 1 207 ? 2.429 -15.893 12.524 1.00 93.31 207 LEU A N 1
ATOM 1550 C CA . LEU A 1 207 ? 1.981 -15.952 11.134 1.00 93.31 207 LEU A CA 1
ATOM 1551 C C . LEU A 1 207 ? 2.905 -16.814 10.269 1.00 93.31 207 LEU A C 1
ATOM 1553 O O . LEU A 1 207 ? 4.131 -16.696 10.317 1.00 93.31 207 LEU A O 1
ATOM 1557 N N . TRP A 1 208 ? 2.309 -17.648 9.413 1.00 94.25 208 TRP A N 1
ATOM 1558 C CA . TRP A 1 208 ? 3.054 -18.334 8.362 1.00 94.25 208 TRP A CA 1
ATOM 1559 C C . TRP A 1 208 ? 3.322 -17.372 7.204 1.00 94.25 208 TRP A C 1
ATOM 1561 O O . TRP A 1 208 ? 2.409 -16.984 6.476 1.00 94.25 208 TRP A O 1
ATOM 1571 N N . LEU A 1 209 ? 4.591 -16.996 7.043 1.00 94.69 209 LEU A N 1
ATOM 1572 C CA . LEU A 1 209 ? 5.037 -16.077 6.005 1.00 94.69 209 LEU A CA 1
ATOM 1573 C C . LEU A 1 209 ? 5.889 -16.825 4.966 1.00 94.69 209 LEU A C 1
ATOM 1575 O O . LEU A 1 209 ? 7.065 -17.090 5.224 1.00 94.69 209 LEU A O 1
ATOM 1579 N N . PRO A 1 210 ? 5.325 -17.191 3.801 1.00 91.38 210 PRO A N 1
ATOM 1580 C CA . PRO A 1 210 ? 6.060 -17.952 2.800 1.00 91.38 210 PRO A CA 1
ATOM 1581 C C . PRO A 1 210 ? 7.170 -17.118 2.149 1.00 91.38 210 PRO A C 1
ATOM 1583 O O . PRO A 1 210 ? 7.074 -15.888 2.041 1.00 91.38 210 PRO A O 1
ATOM 1586 N N . ASP A 1 211 ? 8.211 -17.797 1.659 1.00 94.06 211 ASP A N 1
ATOM 1587 C CA . ASP A 1 211 ? 9.219 -17.184 0.788 1.00 94.06 211 ASP A CA 1
ATOM 1588 C C . ASP A 1 211 ? 8.534 -16.512 -0.423 1.00 94.06 211 ASP A C 1
ATOM 1590 O O . ASP A 1 211 ? 7.525 -17.038 -0.911 1.00 94.06 211 ASP A O 1
ATOM 1594 N N . PRO A 1 212 ? 9.000 -15.342 -0.899 1.00 92.69 212 PRO A N 1
ATOM 1595 C CA . PRO A 1 212 ? 8.400 -14.667 -2.050 1.00 92.69 212 PRO A CA 1
ATOM 1596 C C . PRO A 1 212 ? 8.351 -15.517 -3.326 1.00 92.69 212 PRO A C 1
ATOM 1598 O O . PRO A 1 212 ? 7.475 -15.296 -4.157 1.00 92.69 212 PRO A O 1
ATOM 1601 N N . GLY A 1 213 ? 9.246 -16.499 -3.482 1.00 91.50 213 GLY A N 1
ATOM 1602 C CA . GLY A 1 213 ? 9.255 -17.426 -4.613 1.00 91.50 213 GLY A CA 1
ATOM 1603 C C . GLY A 1 213 ? 9.719 -16.807 -5.933 1.00 91.50 213 GLY A C 1
ATOM 1604 O O . GLY A 1 213 ? 9.590 -17.441 -6.980 1.00 91.50 213 GLY A O 1
ATOM 1605 N N . VAL A 1 214 ? 10.262 -15.584 -5.909 1.00 92.25 214 VAL A N 1
ATOM 1606 C CA . VAL A 1 214 ? 10.800 -14.911 -7.097 1.00 92.25 214 VAL A CA 1
ATOM 1607 C C . VAL A 1 214 ? 12.286 -15.216 -7.221 1.00 92.25 214 VAL A C 1
ATOM 1609 O O . VAL A 1 214 ? 13.073 -14.984 -6.306 1.00 92.25 214 VAL A O 1
ATOM 1612 N N . THR A 1 215 ? 12.681 -15.760 -8.370 1.00 87.88 215 THR A N 1
ATOM 1613 C CA . THR A 1 215 ? 14.087 -16.071 -8.636 1.00 87.88 215 THR A CA 1
ATOM 1614 C C . THR A 1 215 ? 14.838 -14.789 -8.972 1.00 87.88 215 THR A C 1
ATOM 1616 O O . THR A 1 215 ? 14.488 -14.106 -9.932 1.00 87.88 215 THR A O 1
ATOM 1619 N N . ALA A 1 216 ? 15.894 -14.489 -8.213 1.00 81.00 216 ALA A N 1
ATOM 1620 C CA . ALA A 1 216 ? 16.783 -13.373 -8.518 1.00 81.00 216 ALA A CA 1
ATOM 1621 C C . ALA A 1 216 ? 17.384 -13.517 -9.925 1.00 81.00 216 ALA A C 1
ATOM 1623 O O . ALA A 1 216 ? 17.714 -14.626 -10.362 1.00 81.00 216 ALA A O 1
ATOM 1624 N N . TYR A 1 217 ? 17.558 -12.397 -10.626 1.00 84.44 217 TYR A N 1
ATOM 1625 C CA . TYR A 1 217 ? 18.173 -12.394 -11.950 1.00 84.44 217 TYR A CA 1
ATOM 1626 C C . TYR A 1 217 ? 19.593 -12.977 -11.891 1.00 84.44 217 TYR A C 1
ATOM 1628 O O . TYR A 1 217 ? 20.444 -12.499 -11.143 1.00 84.44 217 TYR A O 1
ATOM 1636 N N . ARG A 1 218 ? 19.859 -14.009 -12.701 1.00 83.12 218 ARG A N 1
ATOM 1637 C CA . ARG A 1 218 ? 21.156 -14.712 -12.742 1.00 83.12 218 ARG A CA 1
ATOM 1638 C C . ARG A 1 218 ? 22.048 -14.318 -13.918 1.00 83.12 218 ARG A C 1
ATOM 1640 O O . ARG A 1 218 ? 23.100 -14.917 -14.118 1.00 83.12 218 ARG A O 1
ATOM 1647 N N . GLY A 1 219 ? 21.673 -13.297 -14.687 1.00 79.31 219 GLY A N 1
ATOM 1648 C CA . GLY A 1 219 ? 22.406 -12.979 -15.906 1.00 79.31 219 GLY A CA 1
ATOM 1649 C C . GLY A 1 219 ? 22.133 -13.982 -17.024 1.00 79.31 219 GLY A C 1
ATOM 1650 O O . GLY A 1 219 ? 21.122 -14.682 -17.041 1.00 79.31 219 GLY A O 1
ATOM 1651 N N . ARG A 1 220 ? 23.058 -14.035 -17.982 1.00 76.12 220 ARG A N 1
ATOM 1652 C CA . ARG A 1 220 ? 23.118 -15.086 -19.003 1.00 76.12 220 ARG A CA 1
ATOM 1653 C C . ARG A 1 220 ? 24.054 -16.184 -18.486 1.00 76.12 220 ARG A C 1
ATOM 1655 O O . ARG A 1 220 ? 25.217 -16.206 -18.881 1.00 76.12 220 ARG A O 1
ATOM 1662 N N . GLY A 1 221 ? 23.583 -17.007 -17.553 1.00 59.03 221 GLY A N 1
ATOM 1663 C CA . GLY A 1 221 ? 24.366 -18.064 -16.905 1.00 59.03 221 GLY A CA 1
ATOM 1664 C C . GLY A 1 221 ? 23.488 -19.168 -16.350 1.00 59.03 221 GLY A C 1
ATOM 1665 O O . GLY A 1 221 ? 22.436 -18.829 -15.765 1.00 59.03 221 GLY A O 1
#

Nearest PDB structures (foldseek):
  4f8b-assembly1_B-2  TM=9.244E-01  e=5.454E-13  Bacillus subtilis subsp. subtilis str. 168
  4fgc-assembly1_A-2  TM=9.313E-01  e=6.885E-13  Bacillus subtilis subsp. subtilis str. 168
  5udg-assembly1_A  TM=8.837E-01  e=3.317E-12  Bacillus subtilis
  6z85-assembly1_A  TM=8.207E-01  e=2.367E-05  Homo sapiens
  7ala-assembly1_D-2  TM=5.471E-01  e=4.373E-06  Homo sapiens

Mean predicted aligned error: 6.27 Å

Sequence (221 aa):
MVAEDTQAGRIIAAFGGLSALARAVKTPISTVQGWKDRGTVPGRRHGEIIAAAGNLDIALAAADFVDGLDAPPTFPAHLGRRVEAAASPEAAELDCVANPKPGADYIVRFTAAEFTSLCPITGQPDFAHLVIDYAPDEWIVESKSLKLYLTSFRGHGAFHEDCTLTIAEKIIAGAEPNWLRIGGYWYPRGGIPIDIFFQSGPPPPGLWLPDPGVTAYRGRG

pLDDT: mean 89.77, std 12.59, range [37.25, 98.75]

Foldseek 3Di:
DPQCPFLLNVLQVLLVHLVSLCVLLVHDSLLSVLCSVQSADDPVCQVSSVVSCVVVVRDDDPVSRDDPPPPPRPDFPPPPDDDAADLALVPQDWDKGFDPDAPDWEKDWDWDQAAWAAAQPPRDIKGWTKIKIFTFHGIDTDPVSLVSSSVSRNHPHDDQQCSFVSSVVNCCSNGVTPKMKMWTFIDDDVQDTDIDIDIPDDDDPPYDDDDSPDDHDPGPD